Protein AF-A0A9E0HFP6-F1 (afdb_monomer)

Radius of gyration: 17.1 Å; Cα contacts (8 Å, |Δi|>4): 464; chains: 1; bounding box: 41×42×51 Å

Secondary structure (DSSP, 8-state):
-----EEEEEE--B---SPPPTT-EEEEEEEEETTTTEEEEEEEETTEEEEEEEEESSSTTTT--EEE-GGGHHHH-SSPBPPEEE-GGGEEEEEEEEE-PPBPSSTTSPPBPEEEEEEEEEEEETTEEEEEEEEEEEEESS--EEEEEEEEPGGG--EEEEEEEEEE-STT-EEEEEEEEEBPPP-

Sequence (187 aa):
MRASLSFLTTTTSTGDNHGEAPAATRLEVLGYDPVAHRILGRERTGERVTAAIVIPTRGEHAGAPMSLAPDALPRLAGELIALVPVSSSGFELTTRVVQRRGLRLTDDLAPIRKFALALGVRRHLGGMAIAAGRQMVVAYLRPRATLRQTWALPGGAGDLAIVTYCGSPIGLGADRDAAVLVAPAMH

Mean predicted aligned error: 7.58 Å

pLDDT: mean 82.68, std 14.77, range [35.94, 96.56]

Solvent-accessible surface area (backbone atoms only — not comparable to full-atom values): 10335 Å² total; per-residue (Å²): 139,84,86,72,64,66,55,78,48,80,47,83,50,72,63,75,92,68,78,82,50,86,69,23,35,43,70,46,79,69,20,33,33,81,87,80,38,25,39,38,29,36,31,24,47,67,93,46,71,70,22,20,32,41,28,31,71,54,72,98,53,42,35,50,72,43,80,42,60,48,83,50,41,77,82,65,64,62,85,54,44,75,62,50,74,44,80,60,89,42,52,42,45,35,38,35,45,36,61,48,76,58,47,67,93,50,93,92,51,83,59,46,45,33,28,42,34,36,43,32,42,34,36,43,56,98,89,38,77,61,24,45,20,64,39,81,44,62,25,23,81,56,92,51,73,30,52,72,51,33,28,49,41,77,94,75,68,28,33,43,37,36,33,38,26,27,49,33,73,60,87,97,45,15,40,25,53,43,67,29,40,26,28,54,78,86,125

Foldseek 3Di:
DDDWDKDKDWDPFADDPDDADQQAKEWAWDAADPVQQWTWTFIDRVPDTQWIWIAHCDDPRHFPIDTHGPVCVVVVPDPGDHWAWDDCPQKIKIKMWTWDDFDDPDPPDDTKTKTFIKIKMFGHDPNDTFWIWIDTAIAIDDWDKHFHTKTQDPPRSAIKTKMWTQRAPPDNGHIYIGITGIGGPDD

Structure (mmCIF, N/CA/C/O backbone):
data_AF-A0A9E0HFP6-F1
#
_entry.id   AF-A0A9E0HFP6-F1
#
loop_
_atom_site.group_PDB
_atom_site.id
_atom_site.type_symbol
_atom_site.label_atom_id
_atom_site.label_alt_id
_atom_site.label_comp_id
_atom_site.label_asym_id
_atom_site.label_entity_id
_atom_site.label_seq_id
_atom_site.pdbx_PDB_ins_code
_atom_site.Cartn_x
_atom_site.Cartn_y
_atom_site.Cartn_z
_atom_site.occupancy
_atom_site.B_iso_or_equiv
_atom_site.auth_seq_id
_atom_site.auth_comp_id
_atom_site.auth_asym_id
_atom_site.auth_atom_id
_atom_site.pdbx_PDB_model_num
ATOM 1 N N . MET A 1 1 ? 11.527 -5.359 35.326 1.00 35.94 1 MET A N 1
ATOM 2 C CA . MET A 1 1 ? 11.761 -5.843 33.947 1.00 35.94 1 MET A CA 1
ATOM 3 C C . MET A 1 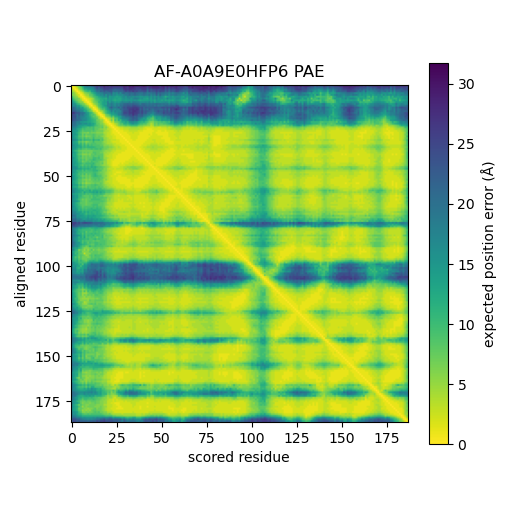1 ? 10.423 -6.352 33.407 1.00 35.94 1 MET A C 1
ATOM 5 O O . MET A 1 1 ? 9.906 -7.314 33.952 1.00 35.94 1 MET A O 1
ATOM 9 N N . ARG A 1 2 ? 9.761 -5.647 32.477 1.00 42.78 2 ARG A N 1
ATOM 10 C CA . ARG A 1 2 ? 8.445 -6.06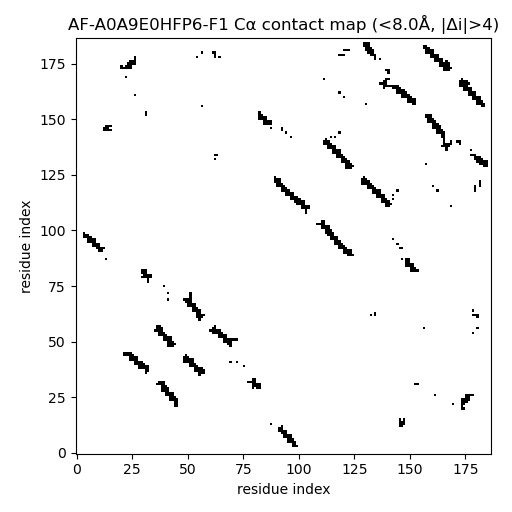9 31.944 1.00 42.78 2 ARG A CA 1
ATOM 11 C C . ARG A 1 2 ? 8.662 -6.742 30.590 1.00 42.78 2 ARG A C 1
ATOM 13 O O . ARG A 1 2 ? 9.195 -6.103 29.690 1.00 42.78 2 ARG A O 1
ATOM 20 N N . ALA A 1 3 ? 8.276 -8.010 30.476 1.00 42.69 3 ALA A N 1
ATOM 21 C CA . ALA A 1 3 ? 8.399 -8.785 29.248 1.00 42.69 3 ALA A CA 1
ATOM 22 C C . ALA A 1 3 ? 7.420 -8.265 28.183 1.00 42.69 3 ALA A C 1
ATOM 24 O O . ALA A 1 3 ? 6.216 -8.166 28.422 1.00 42.69 3 ALA A O 1
ATOM 25 N N . SER A 1 4 ? 7.942 -7.929 27.006 1.00 51.03 4 SER A N 1
ATOM 26 C CA . SER A 1 4 ? 7.131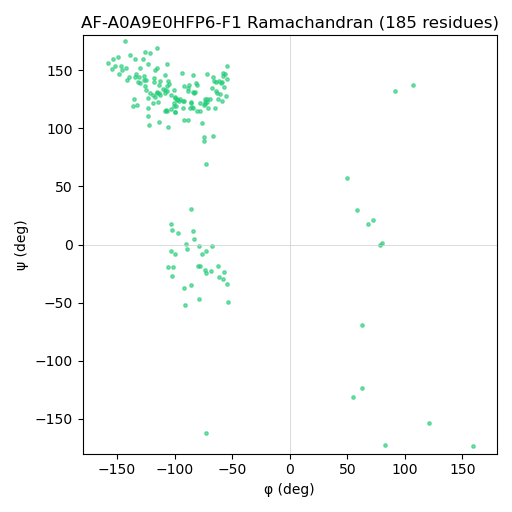 -7.693 25.813 1.00 51.03 4 SER A CA 1
ATOM 27 C C . SER A 1 4 ? 6.777 -9.049 25.208 1.00 51.03 4 SER A C 1
ATOM 29 O O . SER A 1 4 ? 7.662 -9.767 24.752 1.00 51.03 4 SER A O 1
ATOM 31 N N . LEU A 1 5 ? 5.495 -9.410 25.202 1.00 56.09 5 LEU A N 1
ATOM 32 C CA . LEU A 1 5 ? 5.017 -10.592 24.485 1.00 56.09 5 LEU A CA 1
ATOM 33 C C . LEU A 1 5 ? 5.068 -10.313 22.978 1.00 56.09 5 LEU A C 1
ATOM 35 O O . LEU A 1 5 ? 4.475 -9.345 22.492 1.00 56.09 5 LEU A O 1
ATOM 39 N N . SER A 1 6 ? 5.791 -11.158 22.243 1.00 54.41 6 SER A N 1
ATOM 40 C CA . SER A 1 6 ? 5.764 -11.181 20.782 1.00 54.41 6 SER A CA 1
ATOM 41 C C . SER A 1 6 ? 5.325 -12.554 20.312 1.00 54.41 6 SER A C 1
ATOM 43 O O . SER A 1 6 ? 5.897 -13.549 20.750 1.00 54.41 6 SER A O 1
ATOM 45 N N . PHE A 1 7 ? 4.358 -12.601 19.406 1.00 63.81 7 PHE A N 1
ATOM 46 C CA . PHE A 1 7 ? 3.934 -13.826 18.739 1.00 63.81 7 PHE A CA 1
ATOM 47 C C . PHE A 1 7 ? 3.981 -13.610 17.226 1.00 63.81 7 PHE A C 1
ATOM 49 O O . PHE A 1 7 ? 3.788 -12.493 16.729 1.00 63.81 7 PHE A O 1
ATOM 56 N N . LEU A 1 8 ? 4.338 -14.670 16.509 1.00 64.31 8 LEU A N 1
ATOM 57 C CA . LEU A 1 8 ? 4.420 -14.697 15.055 1.00 64.31 8 LEU A CA 1
ATOM 58 C C . LEU A 1 8 ? 3.188 -15.431 14.535 1.00 64.31 8 LEU A C 1
ATOM 60 O O . LEU A 1 8 ? 2.924 -16.550 14.967 1.00 64.31 8 LEU A O 1
ATOM 64 N N . THR A 1 9 ? 2.476 -14.813 13.601 1.00 63.09 9 THR A N 1
ATOM 65 C CA . THR A 1 9 ? 1.355 -15.437 12.905 1.00 63.09 9 THR A CA 1
ATOM 66 C C . THR A 1 9 ? 1.639 -15.395 11.408 1.00 63.09 9 THR A C 1
ATOM 68 O O . THR A 1 9 ? 1.759 -14.321 10.812 1.00 63.09 9 THR A O 1
ATOM 71 N N . THR A 1 10 ? 1.751 -16.566 10.792 1.00 57.72 10 THR A N 1
ATOM 72 C CA . THR A 1 10 ? 1.837 -16.701 9.334 1.00 57.72 10 THR A CA 1
ATOM 73 C C . THR A 1 10 ? 0.440 -16.990 8.807 1.00 57.72 10 THR A C 1
ATOM 75 O O . THR A 1 10 ? -0.203 -17.933 9.261 1.00 57.72 10 THR A O 1
ATOM 78 N N . THR A 1 11 ? -0.050 -16.167 7.884 1.00 54.69 11 THR A N 1
ATOM 79 C CA . THR A 1 11 ? -1.400 -16.299 7.326 1.00 54.69 11 THR A CA 1
ATOM 80 C C . THR A 1 11 ? -1.328 -16.198 5.815 1.00 54.69 11 THR A C 1
ATOM 82 O O . THR A 1 11 ? -0.955 -15.165 5.270 1.00 54.69 11 THR A O 1
ATOM 85 N N . THR A 1 12 ? -1.769 -17.237 5.120 1.00 50.91 12 THR A N 1
ATOM 86 C CA . THR A 1 12 ? -1.985 -17.237 3.6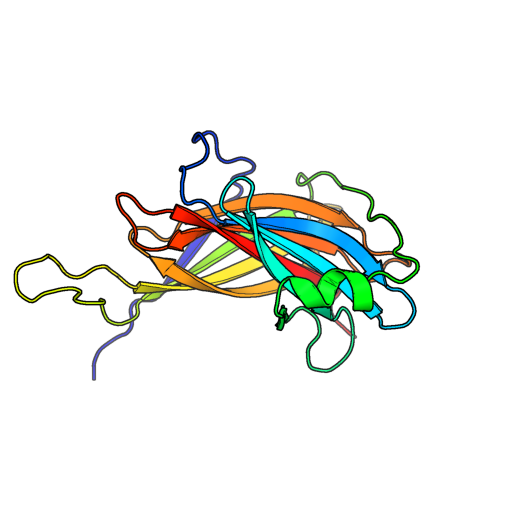66 1.00 50.91 12 THR A CA 1
ATOM 87 C C . THR A 1 12 ? -3.374 -16.697 3.293 1.00 50.91 12 THR A C 1
ATOM 89 O O . THR A 1 12 ? -3.964 -17.130 2.305 1.00 50.91 12 THR A O 1
ATOM 92 N N . SER A 1 13 ? -3.947 -15.777 4.084 1.00 45.84 13 SER A N 1
ATOM 93 C CA . SER A 1 13 ? -5.292 -15.263 3.806 1.00 45.84 13 SER A CA 1
ATOM 94 C C . SER A 1 13 ? -5.245 -14.272 2.646 1.00 45.84 13 SER A C 1
ATOM 96 O O . SER A 1 13 ? -4.802 -13.126 2.789 1.00 45.84 13 SER A O 1
ATOM 98 N N . THR A 1 14 ? -5.703 -14.743 1.496 1.00 47.84 14 THR A N 1
ATOM 99 C CA . THR A 1 14 ? -5.983 -13.938 0.315 1.00 47.84 14 THR A CA 1
ATOM 100 C C . THR A 1 14 ? -7.454 -13.531 0.372 1.00 47.84 14 THR A C 1
ATOM 102 O O . THR A 1 14 ? -8.339 -14.379 0.392 1.00 47.84 14 THR A O 1
ATOM 105 N N . GLY A 1 15 ? -7.709 -12.224 0.457 1.00 48.59 15 GLY A N 1
ATOM 106 C CA . GLY A 1 15 ? -9.060 -11.663 0.524 1.00 48.59 15 GLY A CA 1
ATOM 107 C C . GLY A 1 15 ? -9.603 -11.479 1.945 1.00 48.59 15 GLY A C 1
ATOM 108 O O . GLY A 1 15 ? -9.525 -12.367 2.792 1.00 48.59 15 GLY A O 1
ATOM 109 N N . ASP A 1 16 ? -10.158 -10.295 2.197 1.00 49.03 16 ASP A N 1
ATOM 110 C CA . ASP A 1 16 ? -11.011 -10.026 3.352 1.00 49.03 16 ASP A CA 1
ATOM 111 C C . ASP A 1 16 ? -12.465 -10.012 2.853 1.00 49.03 16 ASP A C 1
ATOM 113 O O . ASP A 1 16 ? -12.809 -9.200 1.997 1.00 49.03 16 ASP A O 1
ATOM 117 N N . ASN A 1 17 ? -13.303 -10.938 3.333 1.00 48.44 17 ASN A N 1
ATOM 118 C CA . ASN A 1 17 ? -14.726 -11.023 2.963 1.00 48.44 17 ASN A CA 1
ATOM 119 C C . ASN A 1 17 ? -15.604 -10.059 3.782 1.00 48.44 17 ASN A C 1
ATOM 121 O O . ASN A 1 17 ? -16.833 -10.102 3.693 1.00 48.44 17 ASN A O 1
ATOM 125 N N . HIS A 1 18 ? -15.007 -9.215 4.622 1.00 54.19 18 HIS A N 1
ATOM 126 C CA . HIS A 1 18 ? -15.741 -8.203 5.363 1.00 54.19 18 HIS A CA 1
ATOM 127 C C . HIS A 1 18 ? -15.986 -6.963 4.493 1.00 54.19 18 HIS A C 1
ATOM 129 O O . HIS A 1 18 ? -15.072 -6.435 3.863 1.00 54.19 18 HIS A O 1
ATOM 135 N N . GLY A 1 19 ? -17.239 -6.497 4.467 1.00 55.84 19 GLY A N 1
ATOM 136 C CA . GLY A 1 19 ? -17.603 -5.238 3.820 1.00 55.84 19 GLY A CA 1
ATOM 137 C C . GLY A 1 19 ? -16.790 -4.067 4.378 1.00 55.84 19 GLY A C 1
ATOM 138 O O . GLY A 1 19 ? -16.418 -4.055 5.553 1.00 55.84 19 GLY A O 1
ATOM 139 N N . GLU A 1 20 ? -16.496 -3.093 3.522 1.00 63.47 20 GLU A N 1
ATOM 140 C CA . GLU A 1 20 ? -15.650 -1.957 3.872 1.00 63.47 20 GLU A CA 1
ATOM 141 C C . GLU A 1 20 ? -16.265 -1.123 5.005 1.00 63.47 20 GLU A C 1
ATOM 143 O O . GLU A 1 20 ? -17.403 -0.660 4.921 1.00 63.47 20 GLU A O 1
ATOM 148 N N . ALA A 1 21 ? -15.504 -0.924 6.086 1.00 68.69 21 ALA A N 1
ATOM 149 C CA . ALA A 1 21 ? -15.930 -0.046 7.167 1.00 68.69 21 ALA A CA 1
ATOM 150 C C 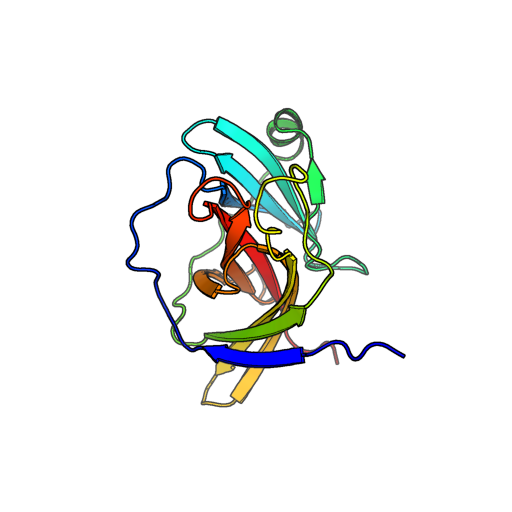. ALA A 1 21 ? -16.009 1.413 6.661 1.00 68.69 21 ALA A C 1
ATOM 152 O O . ALA A 1 21 ? -15.088 1.853 5.974 1.00 68.69 21 ALA A O 1
ATOM 153 N N . PRO A 1 22 ? -17.013 2.220 7.060 1.00 66.38 22 PRO A N 1
ATOM 154 C CA . PRO A 1 22 ? -17.176 3.603 6.581 1.00 66.38 22 PRO A CA 1
ATOM 155 C C . PRO A 1 22 ? -15.973 4.530 6.821 1.00 66.38 22 PRO A C 1
ATOM 157 O O . PRO A 1 22 ? -15.813 5.538 6.141 1.00 66.38 22 PRO A O 1
ATOM 160 N N . ALA A 1 23 ? -15.132 4.204 7.805 1.00 79.62 23 ALA A N 1
ATOM 161 C CA . ALA A 1 23 ? -13.924 4.951 8.150 1.00 79.62 23 ALA A CA 1
ATOM 162 C C . ALA A 1 23 ? -12.631 4.290 7.630 1.00 79.62 23 ALA A C 1
ATOM 164 O O . ALA A 1 23 ? -11.543 4.646 8.087 1.00 79.62 23 ALA A O 1
ATOM 165 N N . ALA A 1 24 ? -12.735 3.304 6.732 1.00 85.75 24 ALA A N 1
ATOM 166 C CA . ALA A 1 24 ? -11.575 2.641 6.158 1.00 85.75 24 ALA A CA 1
ATOM 167 C C . ALA A 1 24 ? -10.741 3.625 5.332 1.00 85.75 24 ALA A C 1
ATOM 169 O O . ALA A 1 24 ? -11.262 4.476 4.610 1.00 85.75 24 ALA A O 1
ATOM 170 N N . THR A 1 25 ? -9.425 3.500 5.458 1.00 90.50 25 THR A N 1
ATOM 171 C CA . THR A 1 25 ? -8.457 4.304 4.723 1.00 90.50 25 THR A CA 1
ATOM 172 C C . THR A 1 25 ? -7.789 3.439 3.658 1.00 90.50 25 THR A C 1
ATOM 174 O O . THR A 1 25 ? -7.081 2.485 3.983 1.00 90.50 25 THR A O 1
ATOM 177 N N . ARG A 1 26 ? -7.986 3.764 2.382 1.00 93.75 26 ARG A N 1
ATOM 178 C CA . ARG A 1 26 ? -7.468 2.988 1.249 1.00 93.75 26 ARG A CA 1
ATOM 179 C C . ARG A 1 26 ? -6.300 3.675 0.579 1.00 93.75 26 ARG A C 1
ATOM 181 O O . ARG A 1 26 ? -6.313 4.889 0.395 1.00 93.75 26 ARG A O 1
ATOM 188 N N . LEU A 1 27 ? -5.317 2.875 0.178 1.00 95.38 27 LEU A N 1
ATOM 189 C CA . LEU A 1 27 ? -4.216 3.324 -0.661 1.00 95.38 27 LEU A CA 1
ATOM 190 C C . LEU A 1 27 ? -4.501 2.924 -2.107 1.00 95.38 27 LEU A C 1
ATOM 192 O O . LEU A 1 27 ? -4.542 1.743 -2.449 1.00 95.38 27 LEU A O 1
ATOM 196 N N . GLU A 1 28 ? -4.700 3.922 -2.955 1.00 95.00 28 GLU A N 1
ATOM 197 C CA . GLU A 1 28 ? -4.841 3.757 -4.394 1.00 95.00 28 GLU A CA 1
ATOM 198 C C . GLU A 1 28 ? -3.501 4.044 -5.068 1.00 95.00 28 GLU A C 1
ATOM 200 O O . GLU A 1 28 ? -2.919 5.112 -4.880 1.00 95.00 28 GLU A O 1
ATOM 2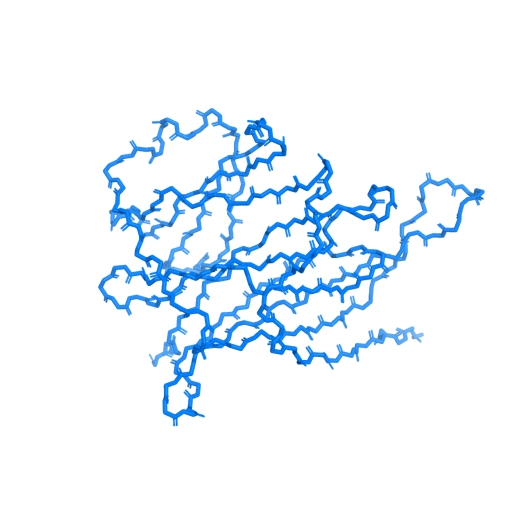05 N N . VAL A 1 29 ? -3.001 3.086 -5.842 1.00 95.50 29 VAL A N 1
ATOM 206 C CA . VAL A 1 29 ? -1.732 3.206 -6.563 1.00 95.50 29 VAL A CA 1
ATOM 207 C C . VAL A 1 29 ? -1.991 3.890 -7.903 1.00 95.50 29 VAL A C 1
ATOM 209 O O . VAL A 1 29 ? -2.800 3.406 -8.688 1.00 95.50 29 VAL A O 1
ATOM 212 N N . LEU A 1 30 ? -1.311 5.008 -8.157 1.00 94.94 30 LEU A N 1
ATOM 213 C CA . LEU A 1 30 ? -1.488 5.815 -9.368 1.00 94.94 30 LEU A CA 1
ATOM 214 C C . LEU A 1 30 ? -0.514 5.403 -10.475 1.00 94.94 30 LEU A C 1
ATOM 216 O O . LEU A 1 30 ? -0.877 5.393 -11.646 1.00 94.94 30 LEU A O 1
ATOM 220 N N . GLY A 1 31 ? 0.718 5.047 -10.111 1.00 94.62 31 GLY A N 1
ATOM 221 C CA . GLY A 1 31 ? 1.722 4.594 -11.068 1.00 94.62 31 GLY A CA 1
ATOM 222 C C . GLY A 1 31 ? 3.146 4.729 -10.548 1.00 94.62 31 GLY A C 1
ATOM 223 O O . GLY A 1 31 ? 3.377 5.054 -9.381 1.00 94.62 31 GLY A O 1
ATOM 224 N N . TYR A 1 32 ? 4.102 4.462 -11.428 1.00 94.94 32 TYR A N 1
ATOM 225 C CA . TYR A 1 32 ? 5.531 4.514 -11.152 1.00 94.94 32 TYR A CA 1
ATOM 226 C C . TYR A 1 32 ? 6.204 5.635 -11.938 1.00 94.94 32 TYR A C 1
ATOM 228 O O . TYR A 1 32 ? 6.045 5.738 -13.149 1.00 94.94 32 TYR A O 1
ATOM 236 N N . ASP A 1 33 ? 6.981 6.448 -11.236 1.00 93.12 33 ASP A N 1
ATOM 237 C CA . ASP A 1 33 ? 7.834 7.493 -11.787 1.00 93.12 33 ASP A CA 1
ATOM 238 C C . ASP A 1 33 ? 9.235 6.895 -12.029 1.00 93.12 33 ASP A C 1
ATOM 240 O O . ASP A 1 33 ? 9.960 6.609 -11.062 1.00 93.12 33 ASP A O 1
ATOM 244 N N . PRO A 1 34 ? 9.625 6.659 -13.297 1.00 89.19 34 PRO A N 1
ATOM 245 C CA . PRO A 1 34 ? 10.899 6.032 -13.625 1.00 89.19 34 PRO A CA 1
ATOM 246 C C . PRO A 1 34 ? 12.097 6.958 -13.423 1.00 89.19 34 PRO A C 1
ATOM 248 O O . PRO A 1 34 ? 13.201 6.449 -13.246 1.00 89.19 34 PRO A O 1
ATOM 251 N N . VAL A 1 35 ? 11.895 8.280 -13.430 1.00 89.62 35 VAL A N 1
ATOM 252 C CA . VAL A 1 35 ? 12.968 9.272 -13.280 1.00 89.62 35 VAL A CA 1
ATOM 253 C C . VAL A 1 35 ? 13.349 9.402 -11.811 1.00 89.62 35 VAL A C 1
ATOM 255 O O . VAL A 1 35 ? 14.525 9.345 -11.463 1.00 89.62 35 VAL A O 1
ATOM 258 N N . ALA A 1 36 ? 12.352 9.528 -10.933 1.00 90.38 36 ALA A N 1
ATOM 259 C CA . ALA A 1 36 ? 12.577 9.649 -9.495 1.00 90.38 36 ALA A CA 1
ATOM 260 C C . ALA A 1 36 ? 12.607 8.298 -8.757 1.00 90.38 36 ALA A C 1
ATOM 262 O O . ALA A 1 36 ? 12.765 8.281 -7.537 1.00 90.38 36 ALA A O 1
ATOM 263 N N . HIS A 1 37 ? 12.436 7.178 -9.470 1.00 91.69 37 HIS A N 1
ATOM 264 C CA . HIS A 1 37 ? 12.418 5.821 -8.915 1.00 91.69 37 HIS A CA 1
ATOM 265 C C . HIS A 1 37 ? 11.478 5.685 -7.712 1.00 91.69 37 HIS A C 1
ATOM 267 O O . HIS A 1 37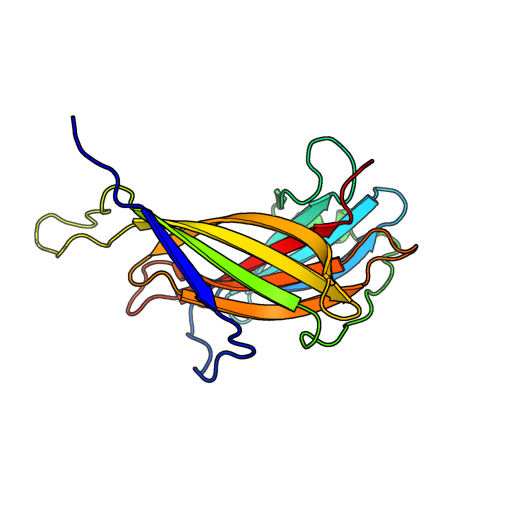 ? 11.884 5.322 -6.604 1.00 91.69 37 HIS A O 1
ATOM 273 N N . ARG A 1 38 ? 10.203 6.017 -7.921 1.00 93.75 38 ARG A N 1
ATOM 274 C CA . ARG A 1 38 ? 9.190 6.016 -6.859 1.00 93.75 38 ARG A CA 1
ATOM 275 C C . ARG A 1 38 ? 7.827 5.602 -7.382 1.00 93.75 38 ARG A C 1
ATOM 277 O O . ARG A 1 38 ? 7.474 5.868 -8.524 1.00 93.75 38 ARG A O 1
ATOM 284 N N . ILE A 1 39 ? 7.037 4.988 -6.518 1.00 95.25 39 ILE A N 1
ATOM 285 C CA . ILE A 1 39 ? 5.617 4.749 -6.751 1.00 95.25 39 ILE A CA 1
ATOM 286 C C . ILE A 1 39 ? 4.850 5.925 -6.161 1.00 95.25 39 ILE A C 1
ATOM 288 O O . ILE A 1 39 ? 5.135 6.359 -5.040 1.00 95.25 39 ILE A O 1
ATOM 292 N N . LEU A 1 40 ? 3.867 6.415 -6.906 1.00 96.06 40 LEU A N 1
ATOM 293 C CA . LEU A 1 40 ? 2.905 7.390 -6.422 1.00 96.06 40 LEU A CA 1
ATOM 294 C C . LEU A 1 40 ? 1.566 6.716 -6.162 1.00 96.06 40 LEU A C 1
ATOM 296 O O . LEU A 1 40 ? 1.088 5.889 -6.940 1.00 96.06 40 LEU A O 1
ATOM 300 N N . GLY A 1 41 ? 0.952 7.104 -5.057 1.00 95.44 41 GLY A N 1
ATOM 301 C CA . GLY A 1 41 ? -0.385 6.700 -4.677 1.00 95.44 41 GLY A CA 1
ATOM 302 C C . GLY A 1 41 ? -1.126 7.841 -4.000 1.00 95.44 41 GLY A C 1
ATOM 303 O O . GLY A 1 41 ? -0.564 8.900 -3.715 1.00 95.44 41 GLY A O 1
ATOM 304 N N . ARG A 1 42 ? -2.398 7.614 -3.707 1.00 95.81 42 ARG A N 1
ATOM 305 C CA . ARG A 1 42 ? -3.207 8.509 -2.885 1.00 95.81 42 ARG A CA 1
ATOM 306 C C . ARG A 1 42 ? -3.913 7.725 -1.799 1.00 95.81 42 ARG A C 1
ATOM 308 O O . ARG A 1 42 ? -4.410 6.626 -2.030 1.00 95.81 42 ARG A O 1
ATOM 315 N N . GLU A 1 43 ? -3.943 8.309 -0.617 1.00 95.44 43 GLU A N 1
ATOM 316 C CA . GLU A 1 43 ? -4.724 7.806 0.497 1.00 95.44 43 GLU A CA 1
ATOM 317 C C . GLU A 1 43 ? -6.134 8.408 0.428 1.00 95.44 43 GLU A C 1
ATOM 319 O O . GLU A 1 43 ? -6.284 9.610 0.183 1.00 95.44 43 GLU A O 1
ATOM 324 N N . ARG A 1 44 ? -7.168 7.584 0.615 1.00 94.38 44 ARG A N 1
ATOM 325 C CA . ARG A 1 44 ? -8.575 8.002 0.610 1.00 94.38 44 ARG A CA 1
ATOM 326 C C . ARG A 1 44 ? -9.317 7.462 1.825 1.00 94.38 44 ARG A C 1
ATOM 328 O O . ARG A 1 44 ? -9.092 6.323 2.218 1.00 94.38 44 ARG A O 1
ATOM 335 N N . THR A 1 45 ? -10.247 8.249 2.355 1.00 90.38 45 THR A N 1
ATOM 336 C CA . THR A 1 45 ? -11.253 7.796 3.328 1.00 90.38 45 THR A CA 1
ATOM 337 C C . THR A 1 45 ? -12.627 8.105 2.750 1.00 90.38 45 THR A C 1
ATOM 339 O O . THR A 1 45 ? -12.988 9.277 2.598 1.00 90.38 45 THR A O 1
ATOM 342 N N . GLY A 1 46 ? -13.365 7.059 2.370 1.00 87.19 46 GLY A N 1
ATOM 343 C CA . GLY A 1 46 ? -14.509 7.202 1.469 1.00 87.19 46 GLY A CA 1
ATOM 344 C C . GLY A 1 46 ? -14.090 7.912 0.176 1.00 87.19 46 GLY A C 1
ATOM 345 O O . GLY A 1 46 ? -13.051 7.607 -0.409 1.00 87.19 46 GLY A O 1
ATOM 346 N N . GLU A 1 47 ? -14.845 8.929 -0.236 1.00 87.69 47 GLU A N 1
ATOM 347 C CA . GLU A 1 47 ? -14.540 9.661 -1.469 1.00 87.69 47 GLU A CA 1
ATOM 348 C C . GLU A 1 47 ? -13.393 10.674 -1.338 1.00 87.69 47 GLU A C 1
ATOM 350 O O . GLU A 1 47 ? -12.799 11.070 -2.343 1.00 87.69 47 GLU A O 1
ATOM 355 N N . ARG A 1 48 ? -13.033 11.080 -0.116 1.00 92.06 48 ARG A N 1
ATOM 356 C CA . ARG A 1 48 ? -12.071 12.161 0.127 1.00 92.06 48 ARG A CA 1
ATOM 357 C C . ARG A 1 48 ? -10.628 11.668 0.050 1.00 92.06 48 ARG A C 1
ATOM 359 O O . ARG A 1 48 ? -10.259 10.741 0.766 1.00 92.06 48 ARG A O 1
ATOM 366 N N . VAL A 1 49 ? -9.787 12.364 -0.719 1.00 93.75 49 VAL A N 1
ATOM 367 C CA . VAL A 1 49 ? -8.323 12.194 -0.679 1.00 93.75 49 VAL A CA 1
ATOM 368 C C . VAL A 1 49 ? -7.766 12.832 0.596 1.00 93.75 49 VAL A C 1
ATOM 370 O O . VAL A 1 49 ? -7.980 14.019 0.850 1.00 93.75 49 VAL A O 1
ATOM 373 N N . THR A 1 50 ? -7.067 12.042 1.405 1.00 94.12 50 THR A N 1
ATOM 374 C CA . THR A 1 50 ? -6.491 12.458 2.694 1.00 94.12 50 THR A CA 1
ATOM 375 C C . THR A 1 50 ? -4.994 12.719 2.619 1.00 94.12 50 THR A C 1
ATOM 377 O O . THR A 1 50 ? -4.504 13.555 3.376 1.00 94.12 50 THR A O 1
ATOM 380 N N . ALA A 1 51 ? -4.280 12.075 1.691 1.00 94.75 51 ALA A N 1
ATOM 381 C CA . ALA A 1 51 ? -2.855 12.306 1.477 1.00 94.75 51 ALA A CA 1
ATOM 382 C C . ALA A 1 51 ? -2.386 11.886 0.079 1.00 94.75 51 ALA A C 1
ATOM 384 O O . ALA A 1 51 ? -2.963 10.999 -0.554 1.00 94.75 51 ALA A O 1
ATOM 385 N N . ALA A 1 52 ? -1.281 12.484 -0.359 1.00 95.06 52 ALA A N 1
ATOM 386 C CA . ALA A 1 52 ? -0.453 11.956 -1.434 1.00 95.06 52 ALA A CA 1
ATOM 387 C C . ALA A 1 52 ? 0.586 11.004 -0.829 1.00 95.06 52 ALA A C 1
ATOM 389 O O . ALA A 1 52 ? 1.245 11.361 0.147 1.00 95.06 52 ALA A O 1
ATOM 390 N N . ILE A 1 53 ? 0.752 9.811 -1.393 1.00 96.19 53 ILE A N 1
ATOM 391 C CA . ILE A 1 53 ? 1.700 8.812 -0.895 1.00 96.19 53 ILE A CA 1
ATOM 392 C C . ILE A 1 53 ? 2.825 8.627 -1.908 1.00 96.19 53 ILE A C 1
ATOM 394 O O . ILE A 1 53 ? 2.579 8.377 -3.086 1.00 96.19 53 ILE A O 1
ATOM 398 N N . VAL A 1 54 ? 4.063 8.723 -1.431 1.00 95.62 54 VAL A N 1
ATOM 399 C CA . VAL A 1 54 ? 5.277 8.487 -2.217 1.00 95.62 54 VAL A CA 1
ATOM 400 C C . VAL A 1 54 ? 6.026 7.305 -1.625 1.00 95.62 54 VAL A C 1
ATOM 402 O O . VAL A 1 54 ? 6.329 7.309 -0.436 1.00 95.62 54 VAL A O 1
ATOM 405 N N . ILE A 1 55 ? 6.359 6.307 -2.441 1.00 95.38 55 ILE A N 1
ATOM 406 C CA . ILE A 1 55 ? 7.133 5.137 -2.010 1.00 95.38 55 ILE A CA 1
ATOM 407 C C . ILE A 1 55 ? 8.390 5.060 -2.878 1.00 95.38 55 ILE A C 1
ATOM 409 O O . ILE A 1 55 ? 8.297 4.645 -4.036 1.00 95.38 55 ILE A O 1
ATOM 413 N N . PRO A 1 56 ? 9.566 5.457 -2.367 1.00 94.12 56 PRO A N 1
ATOM 414 C CA . PRO A 1 56 ? 10.824 5.261 -3.078 1.00 94.12 56 PRO A CA 1
ATOM 415 C C . PRO A 1 56 ? 11.048 3.771 -3.356 1.00 94.12 56 PRO A C 1
ATOM 417 O O . PRO A 1 56 ? 10.784 2.934 -2.493 1.00 94.12 56 PRO A O 1
ATOM 420 N N . THR A 1 57 ? 11.545 3.420 -4.538 1.00 93.25 57 THR A N 1
ATOM 421 C CA . THR A 1 57 ? 11.892 2.030 -4.889 1.00 93.25 57 THR A CA 1
ATOM 422 C C . THR A 1 57 ? 13.395 1.765 -4.841 1.00 93.25 57 THR A C 1
ATOM 424 O O . THR A 1 57 ? 13.820 0.623 -4.991 1.00 93.25 57 THR A O 1
ATOM 427 N N . ARG A 1 58 ? 14.208 2.807 -4.618 1.00 89.75 58 ARG A N 1
ATOM 428 C CA . ARG A 1 58 ? 15.674 2.750 -4.545 1.00 89.75 58 ARG A CA 1
ATOM 429 C C . ARG A 1 58 ? 16.220 3.632 -3.420 1.00 89.75 58 ARG A C 1
ATOM 431 O O . ARG A 1 58 ? 15.536 4.532 -2.937 1.00 89.75 58 ARG A O 1
ATOM 438 N N . GLY A 1 59 ? 17.477 3.384 -3.057 1.00 88.12 59 GLY A N 1
ATOM 439 C CA . GLY A 1 59 ? 18.213 4.143 -2.045 1.00 88.12 59 GLY A CA 1
ATOM 440 C C . GLY A 1 59 ? 17.920 3.702 -0.610 1.00 88.12 59 GLY A C 1
ATOM 441 O O . GLY A 1 59 ? 17.230 2.713 -0.372 1.00 88.12 59 GLY A O 1
ATOM 442 N N . GLU A 1 60 ? 18.447 4.461 0.350 1.00 85.94 60 GLU A N 1
ATOM 443 C CA . GLU A 1 60 ? 18.357 4.169 1.791 1.00 85.94 60 GLU A CA 1
ATOM 444 C C . GLU A 1 60 ? 16.910 4.061 2.301 1.00 85.94 60 GLU A C 1
ATOM 446 O O . GLU A 1 60 ? 16.618 3.311 3.230 1.00 85.94 60 GLU A O 1
ATOM 451 N N . HIS A 1 61 ? 15.985 4.781 1.666 1.00 87.50 61 HIS A N 1
ATOM 452 C CA . HIS A 1 61 ? 14.573 4.831 2.050 1.00 87.50 61 HIS A CA 1
ATOM 453 C C . HIS A 1 61 ? 13.665 3.989 1.141 1.00 87.50 61 HIS A C 1
ATOM 455 O O . HIS A 1 61 ? 12.450 4.199 1.118 1.00 87.50 61 HIS A O 1
ATOM 461 N N . ALA A 1 62 ? 14.229 3.046 0.378 1.00 90.06 62 ALA A N 1
ATOM 462 C CA . ALA A 1 62 ? 13.446 2.156 -0.470 1.00 90.06 62 ALA A CA 1
ATOM 463 C C . ALA A 1 62 ? 12.369 1.417 0.344 1.00 90.06 62 ALA A C 1
ATOM 465 O O . ALA A 1 62 ? 12.640 0.806 1.378 1.00 90.06 62 ALA A O 1
ATOM 466 N N . GLY A 1 63 ? 11.125 1.487 -0.125 1.00 90.50 63 GLY A N 1
ATOM 467 C CA . GLY A 1 63 ? 9.968 0.861 0.507 1.00 90.50 63 GLY A CA 1
ATOM 468 C C . GLY A 1 63 ? 9.398 1.609 1.713 1.00 90.50 63 GLY A C 1
ATOM 469 O O . GLY A 1 63 ? 8.398 1.153 2.262 1.00 90.50 63 GLY A O 1
ATOM 470 N N . ALA A 1 64 ? 9.971 2.747 2.121 1.00 91.62 64 ALA A N 1
ATOM 471 C CA . ALA A 1 64 ? 9.426 3.575 3.194 1.00 91.62 64 ALA A CA 1
ATOM 472 C C . ALA A 1 64 ? 8.407 4.589 2.629 1.00 91.62 64 ALA A C 1
ATOM 474 O O . ALA A 1 64 ? 8.812 5.555 1.979 1.00 91.62 64 ALA A O 1
ATOM 475 N N . PRO A 1 65 ? 7.088 4.411 2.850 1.00 92.88 65 PRO A N 1
ATOM 476 C CA . PRO A 1 65 ? 6.100 5.362 2.358 1.00 92.88 65 PRO A CA 1
ATOM 477 C C . PRO A 1 65 ? 6.214 6.704 3.087 1.00 92.88 65 PRO A C 1
ATOM 479 O O . PRO A 1 65 ? 6.263 6.760 4.316 1.00 92.88 65 PRO A O 1
ATOM 482 N N . MET A 1 66 ? 6.173 7.787 2.318 1.00 94.38 66 MET A N 1
ATOM 483 C CA . MET A 1 66 ? 6.066 9.159 2.798 1.00 94.38 66 MET A CA 1
ATOM 484 C C . MET A 1 66 ? 4.673 9.698 2.486 1.00 94.38 66 MET A C 1
ATOM 486 O O . MET A 1 66 ? 4.186 9.560 1.363 1.00 94.38 66 MET A O 1
ATOM 490 N N . SER A 1 67 ? 4.046 10.317 3.483 1.00 94.12 67 SER A N 1
ATOM 491 C CA . SER A 1 67 ? 2.747 10.971 3.343 1.00 94.12 67 SER A CA 1
ATOM 492 C C . SER A 1 67 ? 2.945 12.473 3.185 1.00 94.12 67 SER A C 1
ATOM 494 O O . SER A 1 67 ? 3.638 13.101 3.986 1.00 94.12 67 SER A O 1
ATOM 496 N N . LEU A 1 68 ? 2.356 13.031 2.136 1.00 94.50 68 LEU A N 1
ATOM 497 C CA . LEU A 1 68 ? 2.385 14.449 1.806 1.00 94.50 68 LEU A CA 1
ATOM 498 C C . LEU A 1 68 ? 0.955 14.993 1.756 1.00 94.50 68 LEU A C 1
ATOM 500 O O . LEU A 1 68 ? -0.022 14.241 1.666 1.00 94.50 68 LEU A O 1
ATOM 504 N N . ALA A 1 69 ? 0.835 16.319 1.780 1.00 94.06 69 ALA A N 1
ATOM 505 C CA . ALA A 1 69 ? -0.453 16.981 1.647 1.00 94.06 69 ALA A CA 1
ATOM 506 C C . ALA A 1 69 ? -1.149 16.594 0.315 1.00 94.06 69 ALA A C 1
ATOM 508 O O . ALA A 1 69 ? -0.466 16.383 -0.692 1.00 94.06 69 ALA A O 1
ATOM 509 N N . PRO A 1 70 ? -2.492 16.4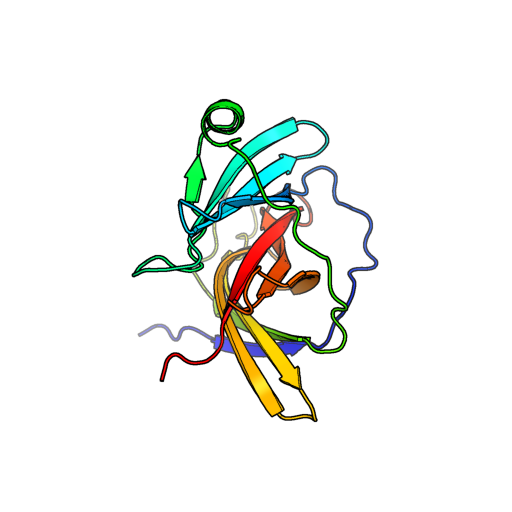69 0.282 1.00 90.50 70 PRO A N 1
ATOM 510 C CA . PRO A 1 70 ? -3.232 16.033 -0.910 1.00 90.50 70 PRO A CA 1
ATOM 511 C C . PRO A 1 70 ? -2.952 16.857 -2.175 1.00 90.50 70 PRO A C 1
ATOM 513 O O . PRO A 1 70 ? -2.929 16.322 -3.281 1.00 90.50 70 PRO A O 1
ATOM 516 N N . ASP A 1 71 ? -2.716 18.157 -2.010 1.00 91.12 71 ASP A N 1
ATOM 517 C CA . ASP A 1 71 ? -2.424 19.127 -3.068 1.00 91.12 71 ASP A CA 1
ATOM 518 C C . ASP A 1 71 ? -1.014 18.981 -3.665 1.00 91.12 71 ASP A C 1
ATOM 520 O O . ASP A 1 71 ? -0.694 19.626 -4.663 1.00 91.12 71 ASP A O 1
ATOM 524 N N . ALA A 1 72 ? -0.174 18.103 -3.107 1.00 88.62 72 ALA A N 1
ATOM 525 C CA . ALA A 1 72 ? 1.107 17.745 -3.701 1.00 88.62 72 ALA A CA 1
ATOM 526 C C . ALA A 1 72 ? 0.951 16.848 -4.943 1.00 88.62 72 ALA A C 1
ATOM 528 O O . ALA A 1 72 ? 1.831 16.867 -5.802 1.00 88.62 72 ALA A O 1
ATOM 529 N N . LEU A 1 73 ? -0.150 16.088 -5.080 1.00 83.38 73 LEU A N 1
ATOM 530 C CA . LEU A 1 73 ? -0.338 15.128 -6.183 1.00 83.38 73 LEU A CA 1
ATOM 531 C C . LEU A 1 73 ? -0.161 15.743 -7.580 1.00 83.38 73 LEU A C 1
ATOM 533 O O . LEU A 1 73 ? 0.625 15.188 -8.348 1.00 83.38 73 LEU A O 1
ATOM 537 N N . PRO A 1 74 ? -0.793 16.884 -7.928 1.00 83.56 74 PRO A N 1
ATOM 538 C CA . PRO A 1 74 ? -0.629 17.482 -9.253 1.00 83.56 74 PRO A CA 1
ATOM 539 C C . PRO A 1 74 ? 0.816 17.884 -9.567 1.00 83.56 74 PRO A C 1
ATOM 541 O O . PRO A 1 74 ? 1.212 17.883 -10.723 1.00 83.56 74 PRO A O 1
ATOM 544 N N . ARG A 1 75 ? 1.621 18.202 -8.543 1.00 81.50 75 ARG A N 1
ATOM 545 C CA . ARG A 1 75 ? 3.041 18.568 -8.704 1.00 81.50 75 ARG A CA 1
ATOM 546 C C . ARG A 1 75 ? 3.949 17.351 -8.883 1.00 81.50 75 ARG A C 1
ATOM 548 O O . ARG A 1 75 ? 5.089 17.496 -9.308 1.00 81.50 75 ARG A O 1
ATOM 555 N N . LEU A 1 76 ? 3.464 16.170 -8.503 1.00 79.31 76 LEU A N 1
ATOM 556 C CA . LEU A 1 76 ? 4.189 14.901 -8.569 1.00 79.31 76 LEU A CA 1
ATOM 557 C C . LEU A 1 76 ? 3.771 14.058 -9.778 1.00 79.31 76 LEU A C 1
ATOM 559 O O . LEU A 1 76 ? 4.515 13.166 -10.176 1.00 79.31 76 LEU A O 1
ATOM 563 N N . ALA A 1 77 ? 2.600 14.339 -10.351 1.00 65.81 77 ALA A N 1
ATOM 564 C CA . ALA A 1 77 ? 2.044 13.676 -11.521 1.00 65.81 77 ALA A CA 1
ATOM 565 C C . ALA A 1 77 ? 2.790 14.085 -12.807 1.00 65.81 77 ALA A C 1
ATOM 567 O O . ALA A 1 77 ? 2.262 14.803 -13.650 1.00 65.81 77 ALA A O 1
ATOM 568 N N . GLY A 1 78 ? 4.046 13.652 -12.934 1.00 71.75 78 GLY A N 1
ATOM 569 C CA . GLY A 1 78 ? 4.725 13.565 -14.227 1.00 71.75 78 GLY A CA 1
ATOM 570 C C . GLY A 1 78 ? 4.181 12.397 -15.061 1.00 71.75 78 GLY A C 1
ATOM 571 O O . GLY A 1 78 ? 3.119 11.848 -14.763 1.00 71.75 78 GLY A O 1
ATOM 572 N N . GLU A 1 79 ? 4.923 11.975 -16.085 1.00 81.12 79 GLU A N 1
ATOM 573 C CA . GLU A 1 79 ? 4.603 10.759 -16.844 1.00 81.12 79 GLU A CA 1
ATOM 574 C C . GLU A 1 79 ? 4.779 9.515 -15.963 1.00 81.12 79 GLU A C 1
ATOM 576 O O . GLU A 1 79 ? 5.872 8.968 -15.806 1.00 81.12 79 GLU A O 1
ATOM 581 N N . LEU A 1 80 ? 3.680 9.083 -15.344 1.00 90.75 80 LEU A N 1
ATOM 582 C CA . LEU A 1 80 ? 3.640 7.860 -14.559 1.00 90.75 80 LEU A CA 1
ATOM 583 C C . LEU A 1 80 ? 3.400 6.661 -15.466 1.00 90.75 80 LEU A C 1
ATOM 585 O O . LEU A 1 80 ? 2.455 6.621 -16.252 1.00 90.75 80 LEU A O 1
ATOM 589 N N . ILE A 1 81 ? 4.219 5.634 -15.281 1.00 92.50 81 ILE A N 1
ATOM 590 C CA . ILE A 1 81 ? 4.002 4.325 -15.877 1.00 92.50 81 ILE A CA 1
ATOM 591 C C . ILE A 1 81 ? 2.928 3.612 -15.057 1.00 92.50 81 ILE A C 1
ATOM 593 O O . ILE A 1 81 ? 3.090 3.399 -13.851 1.00 92.50 81 ILE A O 1
ATOM 597 N N . ALA A 1 82 ? 1.836 3.222 -15.712 1.00 92.25 82 ALA A N 1
ATOM 598 C CA . ALA A 1 82 ? 0.811 2.396 -15.090 1.00 92.25 82 ALA A CA 1
ATOM 599 C C . ALA A 1 82 ? 1.416 1.055 -14.649 1.00 92.25 82 ALA A C 1
ATOM 601 O O . ALA A 1 82 ? 2.081 0.364 -15.423 1.00 92.25 82 ALA A O 1
ATOM 602 N N . LEU A 1 83 ? 1.186 0.685 -13.391 1.00 93.56 83 LEU A N 1
ATOM 603 C CA . LEU A 1 83 ? 1.666 -0.581 -12.856 1.00 93.56 83 LEU A CA 1
ATOM 604 C C . LEU A 1 83 ? 0.726 -1.718 -13.250 1.00 93.56 83 LEU A C 1
ATOM 606 O O . LEU A 1 83 ? -0.494 -1.581 -13.166 1.00 93.56 83 LEU A O 1
ATOM 610 N N . VAL A 1 84 ? 1.301 -2.862 -13.621 1.00 90.38 84 VAL A N 1
ATOM 611 C CA . VAL A 1 84 ? 0.542 -4.053 -14.015 1.00 90.38 84 VAL A CA 1
ATOM 612 C C . VAL A 1 84 ? 0.194 -4.861 -12.763 1.00 90.38 84 VAL A C 1
ATOM 614 O O . VAL A 1 84 ? 1.112 -5.325 -12.076 1.00 90.38 84 VAL A O 1
ATOM 617 N N . PRO A 1 85 ? -1.101 -5.041 -12.437 1.00 92.19 85 PRO A N 1
ATOM 618 C CA . PRO A 1 85 ? -1.503 -5.924 -11.355 1.00 92.19 85 PRO A CA 1
ATOM 619 C C . PRO A 1 85 ? -1.060 -7.359 -11.643 1.00 92.19 85 PRO A C 1
ATOM 621 O O . PRO A 1 85 ? -1.161 -7.837 -12.772 1.00 92.19 85 PRO A O 1
ATOM 624 N N . VAL A 1 86 ? -0.606 -8.060 -10.612 1.00 91.38 86 VAL A N 1
ATOM 625 C CA . VAL A 1 86 ? -0.234 -9.478 -10.690 1.00 91.38 86 VAL A CA 1
ATOM 626 C C . VAL A 1 86 ? -1.035 -10.291 -9.687 1.00 91.38 86 VAL A C 1
ATOM 628 O O . VAL A 1 86 ? -1.495 -9.762 -8.674 1.00 91.38 86 VAL A O 1
ATOM 631 N N . SER A 1 87 ? -1.190 -11.586 -9.965 1.00 89.56 87 SER A N 1
ATOM 632 C CA . SER A 1 87 ? -1.852 -12.518 -9.050 1.00 89.56 87 SER A CA 1
ATOM 633 C C . SER A 1 87 ? -1.134 -12.580 -7.699 1.00 89.56 87 SER A C 1
ATOM 635 O O . SER A 1 87 ? 0.093 -12.672 -7.638 1.00 89.56 87 SER A O 1
ATOM 637 N N . SER A 1 88 ? -1.913 -12.629 -6.619 1.00 87.88 88 SER A N 1
ATOM 638 C CA . SER A 1 88 ? -1.415 -12.826 -5.256 1.00 87.88 88 SER A CA 1
ATOM 639 C C . SER A 1 88 ? -1.025 -14.280 -4.952 1.00 87.88 88 SER A C 1
ATOM 641 O O . SER A 1 88 ? -0.418 -14.537 -3.918 1.00 87.88 88 SER A O 1
ATOM 643 N N . SER A 1 89 ? -1.310 -15.238 -5.845 1.00 85.50 89 SER A N 1
ATOM 644 C CA . SER A 1 89 ? -1.071 -16.679 -5.629 1.00 85.50 89 SER A CA 1
ATOM 645 C C . SER A 1 89 ? 0.401 -17.068 -5.432 1.00 85.50 89 SER A C 1
ATOM 647 O O . SER A 1 89 ? 0.684 -18.149 -4.926 1.00 85.50 89 SER A O 1
ATOM 649 N N . GLY A 1 90 ? 1.342 -16.205 -5.824 1.00 88.81 90 GLY A N 1
ATOM 650 C CA . GLY A 1 90 ? 2.778 -16.376 -5.586 1.00 88.81 90 GLY A CA 1
ATOM 651 C C . GLY A 1 90 ? 3.298 -15.628 -4.358 1.00 88.81 90 GLY A C 1
ATOM 652 O O . GLY A 1 90 ? 4.510 -15.517 -4.202 1.00 88.81 90 GLY A O 1
ATOM 653 N N . PHE A 1 91 ? 2.424 -15.068 -3.520 1.00 92.75 91 PHE A N 1
ATOM 654 C CA . PHE A 1 91 ? 2.814 -14.232 -2.389 1.00 92.75 91 PHE A CA 1
ATOM 655 C C . PHE A 1 91 ? 2.384 -14.833 -1.049 1.00 92.75 91 PHE A C 1
ATOM 657 O O . PHE A 1 91 ? 1.303 -15.397 -0.902 1.00 92.75 91 PHE A O 1
ATOM 664 N N . GLU A 1 92 ? 3.234 -14.660 -0.043 1.00 93.88 92 GLU A N 1
ATOM 665 C CA . GLU A 1 92 ? 2.992 -15.065 1.339 1.00 93.88 92 GLU A CA 1
ATOM 666 C C . GLU A 1 92 ? 3.022 -13.830 2.244 1.00 93.88 92 GLU A C 1
ATOM 668 O O . GLU A 1 92 ? 3.992 -13.066 2.227 1.00 93.88 92 GLU A O 1
ATOM 673 N N . LEU A 1 93 ? 1.979 -13.653 3.062 1.00 93.19 93 LEU A N 1
ATOM 674 C CA . LEU A 1 93 ? 1.929 -12.635 4.107 1.00 93.19 93 LEU A CA 1
ATOM 675 C C . LEU A 1 93 ? 2.293 -13.250 5.465 1.00 93.19 93 LEU A C 1
ATOM 677 O O . LEU A 1 93 ? 1.676 -14.188 5.965 1.00 93.19 93 LEU A O 1
ATOM 681 N N . THR A 1 94 ? 3.288 -12.657 6.103 1.00 91.19 94 THR A N 1
ATOM 682 C CA . THR A 1 94 ? 3.709 -12.959 7.468 1.00 91.19 94 THR A CA 1
ATOM 683 C C . THR A 1 94 ? 3.423 -11.753 8.347 1.00 91.19 94 THR A C 1
ATOM 685 O O . THR A 1 94 ? 3.681 -10.610 7.965 1.00 91.19 94 THR A O 1
ATOM 688 N N . THR A 1 95 ? 2.898 -11.990 9.546 1.00 88.62 95 THR A N 1
ATOM 689 C CA . THR A 1 95 ? 2.648 -10.926 10.517 1.00 88.62 95 THR A CA 1
ATOM 690 C C . THR A 1 95 ? 3.337 -11.239 11.835 1.00 88.62 95 THR A C 1
ATOM 692 O O . THR A 1 95 ? 3.251 -12.348 12.358 1.00 88.62 95 THR A O 1
ATOM 695 N N . ARG A 1 96 ? 4.037 -10.261 12.409 1.00 87.44 96 ARG A N 1
ATOM 696 C CA . ARG A 1 96 ? 4.550 -10.365 13.780 1.00 87.44 96 ARG A CA 1
ATOM 697 C C . ARG A 1 96 ? 3.935 -9.274 14.626 1.00 87.44 96 ARG A C 1
ATOM 699 O O . ARG A 1 96 ? 4.111 -8.089 14.346 1.00 87.44 96 ARG A O 1
ATOM 706 N N . VAL A 1 97 ? 3.259 -9.679 15.690 1.00 84.00 97 VAL A N 1
ATOM 707 C CA . VAL A 1 97 ? 2.659 -8.747 16.636 1.00 84.00 97 VAL A CA 1
ATOM 708 C C . VAL A 1 97 ? 3.657 -8.474 17.746 1.00 84.00 97 VAL A C 1
ATOM 710 O O . VAL A 1 97 ? 4.125 -9.384 18.430 1.00 84.00 97 VAL A O 1
ATOM 713 N N . VAL A 1 98 ? 3.970 -7.199 17.939 1.00 79.94 98 VAL A N 1
ATOM 714 C CA . VAL A 1 98 ? 4.753 -6.707 19.068 1.00 79.94 98 VAL A CA 1
ATOM 715 C C . VAL A 1 98 ? 3.826 -5.842 19.910 1.00 79.94 98 VAL A C 1
ATOM 717 O O . VAL A 1 98 ? 3.459 -4.727 19.522 1.00 79.94 98 VAL A O 1
ATOM 720 N N . GLN A 1 99 ? 3.401 -6.366 21.060 1.00 68.81 99 GLN A N 1
ATOM 721 C CA . GLN A 1 99 ? 2.497 -5.637 21.941 1.00 68.81 99 GLN A CA 1
ATOM 722 C C . GLN A 1 99 ? 3.166 -4.360 22.465 1.00 68.81 99 GLN A C 1
ATOM 724 O O . GLN A 1 99 ? 4.286 -4.388 22.975 1.00 68.81 99 GLN A O 1
ATOM 729 N N . ARG A 1 100 ? 2.459 -3.229 22.357 1.00 65.44 100 ARG A N 1
ATOM 730 C CA . ARG A 1 100 ? 2.839 -1.952 22.973 1.00 65.44 100 ARG A CA 1
ATOM 731 C C . ARG A 1 100 ? 1.795 -1.561 24.030 1.00 65.44 100 ARG A C 1
ATOM 733 O O . ARG A 1 100 ? 0.767 -2.221 24.177 1.00 65.44 100 ARG A O 1
ATOM 740 N N . ARG A 1 101 ? 2.096 -0.540 24.845 1.00 63.75 101 ARG A N 1
ATOM 741 C CA . ARG A 1 101 ? 1.194 -0.060 25.914 1.00 63.75 101 ARG A CA 1
ATOM 742 C C . ARG A 1 101 ? -0.189 0.288 25.335 1.00 63.75 101 ARG A C 1
ATOM 744 O O . ARG A 1 101 ? -0.271 0.808 24.226 1.00 63.75 101 ARG A O 1
ATOM 751 N N . GLY A 1 102 ? -1.255 0.001 26.085 1.00 63.16 102 GLY A N 1
ATOM 752 C CA . GLY A 1 102 ? -2.619 0.391 25.711 1.00 63.16 102 GLY A CA 1
ATOM 753 C C . GLY A 1 102 ? -2.799 1.911 25.729 1.00 63.16 102 GLY A C 1
ATOM 754 O O . GLY A 1 102 ? -2.206 2.591 26.566 1.00 63.16 102 GLY A O 1
ATOM 755 N N . LEU A 1 103 ? -3.601 2.426 24.801 1.00 61.00 103 LEU A N 1
ATOM 756 C CA . LEU A 1 103 ? -4.052 3.812 24.764 1.00 61.00 103 LEU A CA 1
ATOM 757 C C . LEU A 1 103 ? -5.308 3.929 25.640 1.00 61.00 103 LEU A C 1
ATOM 759 O O . LEU A 1 103 ? -6.291 3.229 25.397 1.00 61.00 103 LEU A O 1
ATOM 763 N N . ARG A 1 104 ? -5.279 4.790 26.659 1.00 59.66 104 ARG A N 1
ATOM 764 C CA . ARG A 1 104 ? -6.487 5.194 27.391 1.00 59.66 104 ARG A CA 1
ATOM 765 C C . ARG A 1 104 ? -7.028 6.456 26.733 1.00 59.66 104 ARG A C 1
ATOM 767 O O . ARG A 1 104 ? -6.276 7.412 26.582 1.00 59.66 104 ARG A O 1
ATOM 774 N N . LEU A 1 105 ? -8.283 6.422 26.292 1.00 58.66 105 LEU A N 1
ATOM 775 C CA . LEU A 1 105 ? -8.958 7.601 25.740 1.00 58.66 105 LEU A CA 1
ATOM 776 C C . LEU A 1 105 ? -9.598 8.444 26.857 1.00 58.66 105 LEU A C 1
ATOM 778 O O . LEU A 1 105 ? -9.566 9.664 26.775 1.00 58.66 105 LEU A O 1
ATOM 782 N N . THR A 1 106 ? -10.098 7.790 27.910 1.00 56.59 106 THR A N 1
ATOM 783 C CA . THR A 1 106 ? -10.655 8.361 29.150 1.00 56.59 106 THR A CA 1
ATOM 784 C C . THR A 1 106 ? -10.496 7.342 30.289 1.00 56.59 106 THR A C 1
ATOM 786 O O . THR A 1 106 ? -10.305 6.152 30.016 1.00 56.59 106 THR A O 1
ATOM 789 N N . ASP A 1 107 ? -10.541 7.780 31.551 1.00 59.88 107 ASP A N 1
ATOM 790 C CA . ASP A 1 107 ? -10.313 6.898 32.711 1.00 59.88 107 ASP A CA 1
ATOM 791 C C . ASP A 1 107 ? -11.419 5.848 32.928 1.00 59.88 107 ASP A C 1
ATOM 793 O O . ASP A 1 107 ? -11.136 4.774 33.459 1.00 59.88 107 ASP A O 1
ATOM 797 N N . ASP A 1 108 ? -12.629 6.099 32.420 1.00 66.56 108 ASP A N 1
ATOM 798 C CA . ASP A 1 108 ? -13.794 5.217 32.587 1.00 66.56 108 ASP A CA 1
ATOM 799 C C . ASP A 1 108 ? -13.937 4.136 31.498 1.00 66.56 108 ASP A C 1
ATOM 801 O O . ASP A 1 108 ? -14.833 3.294 31.564 1.00 66.56 108 ASP A O 1
ATOM 805 N N . LEU A 1 109 ? -13.069 4.128 30.478 1.00 63.59 109 LEU A N 1
ATOM 806 C CA . LEU A 1 109 ? -13.129 3.160 29.379 1.00 63.59 109 LEU A CA 1
ATOM 807 C C . LEU A 1 109 ? -11.995 2.134 29.443 1.00 63.59 109 LEU A C 1
ATOM 809 O O . LEU A 1 109 ? -10.848 2.432 29.786 1.00 63.59 109 LEU A O 1
ATOM 813 N N . ALA A 1 110 ? -12.302 0.902 29.028 1.00 64.69 110 ALA A N 1
ATOM 814 C CA . ALA A 1 110 ? -11.289 -0.133 28.866 1.00 64.69 110 ALA A CA 1
ATOM 815 C C . ALA A 1 110 ? -10.188 0.343 27.888 1.00 64.69 110 ALA A C 1
ATOM 817 O O . ALA A 1 110 ? -10.498 0.887 26.824 1.00 64.69 110 ALA A O 1
ATOM 818 N N . PRO A 1 111 ? -8.894 0.138 28.204 1.00 69.38 111 PRO A N 1
ATOM 819 C CA . PRO A 1 111 ? -7.805 0.630 27.371 1.00 69.38 111 PRO A CA 1
ATOM 820 C C . PRO A 1 111 ? -7.816 -0.029 25.990 1.00 69.38 111 PRO A C 1
ATOM 822 O O . PRO A 1 111 ? -7.830 -1.258 25.862 1.00 69.38 111 PRO A O 1
ATOM 825 N N . ILE A 1 112 ? -7.705 0.791 24.947 1.00 73.88 112 ILE A N 1
ATOM 826 C CA . ILE A 1 112 ? -7.575 0.323 23.571 1.00 73.88 112 ILE A CA 1
ATOM 827 C C . ILE A 1 112 ? -6.166 -0.224 23.380 1.00 73.88 112 ILE A C 1
ATOM 829 O O . ILE A 1 112 ? -5.162 0.471 23.557 1.00 73.88 112 ILE A O 1
ATOM 833 N N . ARG A 1 113 ? -6.064 -1.497 23.000 1.00 75.50 113 ARG A N 1
ATOM 834 C CA . ARG A 1 113 ? -4.763 -2.127 22.766 1.00 75.50 113 ARG A CA 1
ATOM 835 C C . ARG A 1 113 ? -4.146 -1.589 21.475 1.00 75.50 113 ARG A C 1
ATOM 837 O O . ARG A 1 113 ? -4.766 -1.655 20.416 1.00 75.50 113 ARG A O 1
ATOM 844 N N . LYS A 1 114 ? -2.919 -1.079 21.590 1.00 81.88 114 LYS A N 1
ATOM 845 C CA . LYS A 1 114 ? -2.074 -0.618 20.486 1.00 81.88 114 LYS A CA 1
ATOM 846 C C . LYS A 1 114 ? -0.950 -1.626 20.272 1.00 81.88 114 LYS A C 1
ATOM 848 O O . LYS A 1 114 ? -0.262 -2.019 21.216 1.00 81.88 114 LYS A O 1
ATOM 853 N N . PHE A 1 115 ? -0.732 -2.012 19.026 1.00 82.88 115 PHE A N 1
ATOM 854 C CA . PHE A 1 115 ? 0.268 -2.995 18.636 1.00 82.88 115 PHE A CA 1
ATOM 855 C C . PHE A 1 115 ? 1.193 -2.394 17.584 1.00 82.88 115 PHE A C 1
ATOM 857 O O . PHE A 1 115 ? 0.754 -1.655 16.707 1.00 82.88 115 PHE A O 1
ATOM 864 N N . ALA A 1 116 ? 2.479 -2.718 17.665 1.00 87.31 116 ALA A N 1
ATOM 865 C CA . ALA A 1 116 ? 3.341 -2.621 16.499 1.00 87.31 116 ALA A CA 1
ATOM 866 C C . ALA A 1 116 ? 3.178 -3.924 15.715 1.00 87.31 116 ALA A C 1
ATOM 868 O O . ALA A 1 116 ? 3.449 -5.002 16.242 1.00 87.31 116 ALA A O 1
ATOM 869 N N . LEU A 1 117 ? 2.697 -3.821 14.485 1.00 89.12 117 LEU A N 1
ATOM 870 C CA . LEU A 1 117 ? 2.473 -4.951 13.601 1.00 89.12 117 LEU A CA 1
ATOM 871 C C . LEU A 1 117 ? 3.552 -4.927 12.521 1.00 89.12 117 LEU A C 1
ATOM 873 O O . LEU A 1 117 ? 3.626 -3.986 11.734 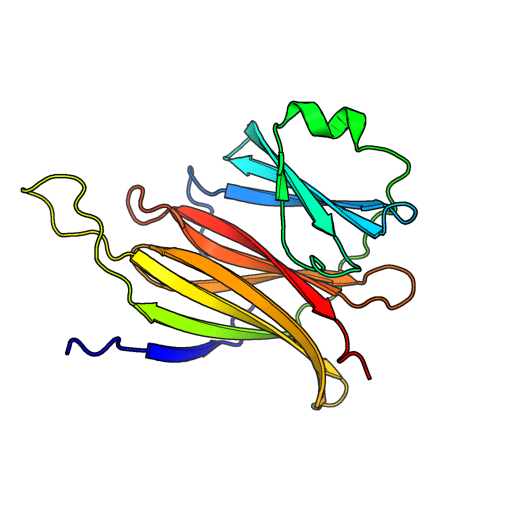1.00 89.12 117 LEU A O 1
ATOM 877 N N . ALA A 1 118 ? 4.419 -5.936 12.518 1.00 91.19 118 ALA A N 1
ATOM 878 C CA . ALA A 1 118 ? 5.362 -6.140 11.431 1.00 91.19 118 ALA A CA 1
ATOM 879 C C . ALA A 1 118 ? 4.656 -6.917 10.327 1.00 91.19 118 ALA A C 1
ATOM 881 O O . ALA A 1 118 ? 4.250 -8.056 10.551 1.00 91.19 118 ALA A O 1
ATOM 882 N N . LEU A 1 119 ? 4.532 -6.308 9.159 1.00 93.31 119 LEU A N 1
ATOM 883 C CA . LEU A 1 119 ? 4.052 -6.927 7.934 1.00 93.31 119 LEU A CA 1
ATOM 884 C C . LEU A 1 119 ? 5.276 -7.390 7.149 1.00 93.31 119 LEU A C 1
ATOM 886 O O . LEU A 1 119 ? 6.186 -6.599 6.910 1.00 93.31 119 LEU A O 1
ATOM 890 N N . GLY A 1 120 ? 5.336 -8.664 6.788 1.00 94.00 120 GLY A N 1
ATOM 891 C CA . GLY A 1 120 ? 6.358 -9.207 5.902 1.00 94.00 120 GLY A CA 1
ATOM 892 C C . GLY A 1 120 ? 5.692 -9.876 4.716 1.00 94.00 120 GLY A C 1
ATOM 893 O O . GLY A 1 120 ? 4.852 -10.745 4.916 1.00 94.00 120 GLY A O 1
ATOM 894 N N . VAL A 1 121 ? 6.066 -9.501 3.501 1.00 95.19 121 VAL A N 1
ATOM 895 C CA . VAL A 1 121 ? 5.546 -10.121 2.279 1.00 95.19 121 VAL A CA 1
ATOM 896 C C . VAL A 1 121 ? 6.692 -10.813 1.564 1.00 95.19 121 VAL A C 1
ATOM 898 O O . VAL A 1 121 ? 7.754 -10.220 1.390 1.00 95.19 121 VAL A O 1
ATOM 901 N N . ARG A 1 122 ? 6.495 -12.069 1.170 1.00 94.75 122 ARG A N 1
ATOM 902 C CA . ARG A 1 122 ? 7.457 -12.846 0.381 1.00 94.75 122 ARG A CA 1
ATOM 903 C C . ARG A 1 122 ? 6.845 -13.216 -0.955 1.00 94.75 122 ARG A C 1
ATOM 905 O O . ARG A 1 122 ? 5.677 -13.586 -0.994 1.00 94.75 122 ARG A O 1
ATOM 912 N N . ARG A 1 123 ? 7.637 -13.154 -2.022 1.00 93.25 123 ARG A N 1
ATOM 913 C CA . ARG A 1 123 ? 7.281 -13.702 -3.332 1.00 93.25 123 ARG A CA 1
ATOM 914 C C . ARG A 1 123 ? 7.973 -15.040 -3.524 1.00 93.25 123 ARG A C 1
ATOM 916 O O . ARG A 1 123 ? 9.178 -15.147 -3.303 1.00 93.25 123 ARG A O 1
ATOM 923 N N . HIS A 1 124 ? 7.214 -16.027 -3.974 1.00 91.38 124 HIS A N 1
ATOM 924 C CA . HIS A 1 124 ? 7.657 -17.386 -4.230 1.00 91.38 124 HIS A CA 1
ATOM 925 C C . HIS A 1 124 ? 7.612 -17.709 -5.723 1.00 91.38 124 HIS A C 1
ATOM 927 O O . HIS A 1 124 ? 6.670 -17.342 -6.426 1.00 91.38 124 HIS A O 1
ATOM 933 N N . LEU A 1 125 ? 8.621 -18.438 -6.194 1.00 88.75 125 LEU A N 1
ATOM 934 C CA . LEU A 1 125 ? 8.669 -19.037 -7.525 1.00 88.75 125 LEU A CA 1
ATOM 935 C C . LEU A 1 125 ? 9.183 -20.471 -7.386 1.00 88.75 125 LEU A C 1
ATOM 937 O O . LEU A 1 125 ? 10.225 -20.698 -6.776 1.00 88.75 125 LEU A O 1
ATOM 941 N N . GLY A 1 126 ? 8.431 -21.450 -7.898 1.00 87.31 126 GLY A N 1
ATOM 942 C CA . GLY A 1 126 ? 8.795 -22.867 -7.764 1.00 87.31 126 GLY A CA 1
ATOM 943 C C . GLY A 1 126 ? 8.927 -23.343 -6.308 1.00 87.31 126 GLY A C 1
ATOM 944 O O . GLY A 1 126 ? 9.748 -24.205 -6.023 1.00 87.31 126 GLY A O 1
ATOM 945 N N . GLY A 1 127 ? 8.171 -22.747 -5.377 1.00 85.38 127 GLY A N 1
ATOM 946 C CA . GLY A 1 127 ? 8.230 -23.066 -3.943 1.00 85.38 127 GLY A CA 1
ATOM 947 C C . GLY A 1 127 ? 9.388 -22.419 -3.173 1.00 85.38 127 GLY A C 1
ATOM 948 O O . GLY A 1 127 ? 9.499 -22.632 -1.968 1.00 85.38 127 GLY A O 1
ATOM 949 N N . MET A 1 128 ? 10.232 -21.617 -3.830 1.00 89.00 128 MET A N 1
ATOM 950 C CA . MET A 1 128 ? 11.330 -20.888 -3.190 1.00 89.00 128 MET A CA 1
ATOM 951 C C . MET A 1 128 ? 11.018 -19.397 -3.091 1.00 89.00 128 MET A C 1
ATOM 953 O O . MET A 1 128 ? 10.564 -18.790 -4.062 1.00 89.00 128 MET A O 1
ATOM 957 N N . ALA A 1 129 ? 11.314 -18.789 -1.939 1.00 90.75 129 ALA A N 1
ATOM 958 C CA . ALA A 1 129 ? 11.202 -17.346 -1.762 1.00 90.75 129 ALA A CA 1
ATOM 959 C C . ALA A 1 129 ? 12.306 -16.631 -2.560 1.00 90.75 129 ALA A C 1
ATOM 961 O O . ALA A 1 129 ? 13.488 -16.810 -2.276 1.00 90.75 129 ALA A O 1
ATOM 962 N N . ILE A 1 130 ? 11.914 -15.811 -3.536 1.00 92.19 130 ILE A N 1
ATOM 963 C CA . ILE A 1 130 ? 12.825 -15.091 -4.444 1.00 92.19 130 ILE A CA 1
ATOM 964 C C . ILE A 1 130 ? 12.940 -13.596 -4.133 1.00 92.19 130 ILE A C 1
ATOM 966 O O . ILE A 1 130 ? 13.891 -12.942 -4.552 1.00 92.19 130 ILE A O 1
ATOM 970 N N . ALA A 1 131 ? 11.975 -13.042 -3.402 1.00 93.69 131 ALA A N 1
ATOM 971 C CA . ALA A 1 131 ? 11.958 -11.641 -3.006 1.00 93.69 131 ALA A CA 1
ATOM 972 C C . ALA A 1 131 ? 11.189 -11.476 -1.694 1.00 93.69 131 ALA A C 1
ATOM 974 O O . ALA A 1 131 ? 10.304 -12.276 -1.368 1.00 93.69 131 ALA A O 1
ATOM 975 N N . ALA A 1 132 ? 11.524 -10.440 -0.933 1.00 94.56 132 ALA A N 1
ATOM 976 C CA . ALA A 1 132 ? 10.870 -10.148 0.330 1.00 94.56 132 ALA A CA 1
ATOM 977 C C . ALA A 1 132 ? 10.786 -8.643 0.586 1.00 94.56 132 ALA A C 1
ATOM 979 O O . ALA A 1 132 ? 11.606 -7.856 0.125 1.00 94.56 132 ALA A O 1
ATOM 980 N N . GLY A 1 133 ? 9.781 -8.257 1.360 1.00 94.00 133 GLY A N 1
ATOM 981 C CA . GLY A 1 133 ? 9.540 -6.892 1.793 1.00 94.00 133 GLY A CA 1
ATOM 982 C C . GLY A 1 133 ? 9.029 -6.868 3.220 1.00 94.00 133 GLY A C 1
ATOM 983 O O . GLY A 1 133 ? 8.403 -7.829 3.677 1.00 94.00 133 GLY A O 1
ATOM 984 N N . ARG A 1 134 ? 9.301 -5.784 3.951 1.00 93.94 134 ARG A N 1
ATOM 985 C CA . ARG A 1 134 ? 8.806 -5.613 5.321 1.00 93.94 134 ARG A CA 1
ATOM 986 C C . ARG A 1 134 ? 8.365 -4.184 5.577 1.00 93.94 134 ARG A C 1
ATOM 988 O O . ARG A 1 134 ? 9.014 -3.246 5.135 1.00 93.94 134 ARG A O 1
ATOM 995 N N . GLN A 1 135 ? 7.313 -4.037 6.370 1.00 92.94 135 GLN A N 1
ATOM 996 C CA . GLN A 1 135 ? 6.842 -2.749 6.855 1.00 92.94 135 GLN A CA 1
ATOM 997 C C . GLN A 1 135 ? 6.383 -2.863 8.308 1.00 92.94 135 GLN A C 1
ATOM 999 O O . GLN A 1 135 ? 5.776 -3.854 8.711 1.00 92.94 135 GLN A O 1
ATOM 1004 N N . MET A 1 136 ? 6.666 -1.838 9.106 1.00 91.56 136 MET A N 1
ATOM 1005 C CA . MET A 1 136 ? 6.129 -1.713 10.458 1.00 91.56 136 MET A CA 1
ATOM 1006 C C . MET A 1 136 ? 4.947 -0.752 10.448 1.00 91.56 136 MET A C 1
ATOM 1008 O O . MET A 1 136 ? 5.089 0.393 10.027 1.00 91.56 136 MET A O 1
ATOM 1012 N N . VAL A 1 137 ? 3.805 -1.199 10.964 1.00 91.00 137 VAL A N 1
ATOM 1013 C CA . VAL A 1 137 ? 2.604 -0.371 11.111 1.00 91.00 137 VAL A CA 1
ATOM 1014 C C . VAL A 1 137 ? 2.092 -0.386 12.546 1.00 91.00 137 VAL A C 1
ATOM 1016 O O . VAL A 1 137 ? 2.493 -1.207 13.377 1.00 91.00 137 VAL A O 1
ATOM 1019 N N . VAL A 1 138 ? 1.203 0.553 12.854 1.00 88.81 138 VAL A N 1
ATOM 1020 C CA . VAL A 1 138 ? 0.504 0.604 14.137 1.00 88.81 138 VAL A CA 1
ATOM 1021 C C . VAL A 1 138 ? -0.885 0.017 13.951 1.00 88.81 138 VAL A C 1
ATOM 1023 O O . VAL A 1 138 ? -1.707 0.613 13.269 1.00 88.81 138 VAL A O 1
ATOM 1026 N N . ALA A 1 139 ? -1.155 -1.113 14.596 1.00 86.50 139 ALA A N 1
ATOM 1027 C CA . ALA A 1 139 ? -2.468 -1.747 14.584 1.00 86.50 139 ALA A CA 1
ATOM 1028 C C . ALA A 1 139 ? -3.193 -1.565 15.926 1.00 86.50 139 ALA A C 1
ATOM 1030 O O . ALA A 1 139 ? -2.562 -1.408 16.978 1.00 86.50 139 ALA A O 1
ATOM 1031 N N . TYR A 1 140 ? -4.521 -1.625 15.898 1.00 81.94 140 TYR A N 1
ATOM 1032 C CA . TYR A 1 140 ? -5.382 -1.455 17.070 1.00 81.94 140 TYR A CA 1
ATOM 1033 C C . TYR A 1 140 ? -6.363 -2.614 17.217 1.00 81.94 140 TYR A C 1
ATOM 1035 O O . TYR A 1 140 ? -6.655 -3.300 16.244 1.00 81.94 140 TYR A O 1
ATOM 1043 N N . LEU A 1 141 ? -6.891 -2.795 18.434 1.00 73.44 141 LEU A N 1
ATOM 1044 C CA . LEU A 1 141 ? -7.965 -3.735 18.797 1.00 73.44 141 LEU A CA 1
ATOM 1045 C C . LEU A 1 141 ? -7.612 -5.217 18.575 1.00 73.44 141 LEU A C 1
ATOM 1047 O O . LEU A 1 141 ? -7.422 -5.942 19.553 1.00 73.44 141 LEU A O 1
ATOM 1051 N N . ARG A 1 142 ? -7.489 -5.657 17.317 1.00 69.38 142 ARG A N 1
ATOM 1052 C CA . ARG A 1 142 ? -7.090 -7.007 16.904 1.00 69.38 142 ARG A CA 1
ATOM 1053 C C . ARG A 1 142 ? -6.072 -6.923 15.756 1.00 69.38 142 ARG A C 1
ATOM 1055 O O . ARG A 1 142 ? -6.402 -6.397 14.695 1.00 69.38 142 ARG A O 1
ATOM 1062 N N . PRO A 1 143 ? -4.844 -7.441 15.929 1.00 71.81 143 PRO A N 1
ATOM 1063 C CA . PRO A 1 143 ? -3.842 -7.436 14.872 1.00 71.81 143 PRO A CA 1
ATOM 1064 C C . PRO A 1 143 ? -4.193 -8.494 13.819 1.00 71.81 143 PRO A C 1
ATOM 1066 O O . PRO A 1 143 ? -3.832 -9.660 13.948 1.00 71.81 143 PRO A O 1
ATOM 1069 N N . ARG A 1 144 ? -4.920 -8.072 12.787 1.00 78.69 144 ARG A N 1
ATOM 1070 C CA . ARG A 1 144 ? -5.178 -8.832 11.561 1.00 78.69 144 ARG A CA 1
ATOM 1071 C C . ARG A 1 144 ? -4.566 -8.092 10.379 1.00 78.69 144 ARG A C 1
ATOM 1073 O O . ARG A 1 144 ? -4.499 -6.861 10.413 1.00 78.69 144 ARG A O 1
ATOM 1080 N N . ALA A 1 145 ? -4.149 -8.831 9.360 1.00 88.38 145 ALA A N 1
ATOM 1081 C CA . ALA A 1 145 ? -3.766 -8.253 8.086 1.00 88.38 145 ALA A CA 1
ATOM 1082 C C . ALA A 1 145 ? -4.086 -9.210 6.936 1.00 88.38 145 ALA A C 1
ATOM 1084 O O . ALA A 1 145 ? -3.987 -10.424 7.102 1.00 88.38 145 ALA A O 1
ATOM 1085 N N . THR A 1 146 ? -4.443 -8.659 5.783 1.00 90.19 146 THR A N 1
ATOM 1086 C CA . THR A 1 146 ? -4.778 -9.406 4.568 1.00 90.19 146 THR A CA 1
ATOM 1087 C C . THR A 1 146 ? -4.037 -8.812 3.377 1.00 90.19 146 THR A C 1
ATOM 1089 O O . THR A 1 146 ? -3.884 -7.594 3.260 1.00 90.19 146 THR A O 1
ATOM 1092 N N . LEU A 1 147 ? -3.538 -9.669 2.485 1.00 92.19 147 LEU A N 1
ATOM 1093 C CA . LEU A 1 147 ? -2.937 -9.217 1.233 1.00 92.19 147 LEU A CA 1
ATOM 1094 C C . LEU A 1 147 ? -4.065 -8.859 0.257 1.00 92.19 147 LEU A C 1
ATOM 1096 O O . LEU A 1 147 ? -4.831 -9.739 -0.139 1.00 92.19 147 LEU A O 1
ATOM 1100 N N . ARG A 1 148 ? -4.175 -7.576 -0.105 1.00 91.75 148 ARG A N 1
ATOM 1101 C CA . ARG A 1 148 ? -5.269 -7.051 -0.933 1.00 91.75 148 ARG A CA 1
ATOM 1102 C C . ARG A 1 148 ? -4.939 -7.094 -2.418 1.00 91.75 148 ARG A C 1
ATOM 1104 O O . ARG A 1 148 ? -5.735 -7.592 -3.206 1.00 91.75 148 ARG A O 1
ATOM 1111 N N . GLN A 1 149 ? -3.793 -6.541 -2.805 1.00 93.31 149 GLN A N 1
ATOM 1112 C CA . GLN A 1 149 ? -3.425 -6.396 -4.213 1.00 93.31 149 GLN A CA 1
ATOM 1113 C C . GLN A 1 149 ? -1.909 -6.339 -4.385 1.00 93.31 149 GLN A C 1
ATOM 1115 O O . GLN A 1 149 ? -1.192 -5.887 -3.492 1.00 93.31 149 GLN A O 1
ATOM 1120 N N . THR A 1 150 ? -1.433 -6.793 -5.541 1.00 95.56 150 THR A N 1
ATOM 1121 C CA . THR A 1 150 ? -0.013 -6.846 -5.896 1.00 95.56 150 THR A CA 1
ATOM 1122 C C . THR A 1 150 ? 0.218 -6.308 -7.305 1.00 95.56 150 THR A C 1
ATOM 1124 O O . THR A 1 150 ? -0.624 -6.503 -8.181 1.00 95.56 150 THR A O 1
ATOM 1127 N N . TRP A 1 151 ? 1.363 -5.663 -7.533 1.00 96.12 151 TRP A N 1
ATOM 1128 C CA . TRP A 1 151 ? 1.796 -5.152 -8.838 1.00 96.12 151 TRP A CA 1
ATOM 1129 C C . TRP A 1 151 ? 3.257 -5.494 -9.097 1.00 96.12 151 TRP A C 1
ATOM 1131 O O . TRP A 1 151 ? 4.069 -5.403 -8.180 1.00 96.12 151 TRP A O 1
ATOM 1141 N N . ALA A 1 152 ? 3.601 -5.786 -10.349 1.00 93.50 152 ALA A N 1
ATOM 1142 C CA . ALA A 1 152 ? 4.995 -5.871 -10.770 1.00 93.50 152 ALA A CA 1
ATOM 1143 C C . ALA A 1 152 ? 5.563 -4.469 -11.027 1.00 93.50 152 ALA A C 1
ATOM 1145 O O . ALA A 1 152 ? 4.905 -3.637 -11.658 1.00 93.50 152 ALA A O 1
ATOM 1146 N N . LEU A 1 153 ? 6.791 -4.213 -10.573 1.00 92.38 153 LEU A N 1
ATOM 1147 C CA . LEU A 1 153 ? 7.503 -2.978 -10.890 1.00 92.38 153 LEU A CA 1
ATOM 1148 C C . LEU A 1 153 ? 8.214 -3.075 -12.250 1.00 92.38 153 LEU A C 1
ATOM 1150 O O . LEU A 1 153 ? 8.716 -4.147 -12.610 1.00 92.38 153 LEU A O 1
ATOM 1154 N N . PRO A 1 154 ? 8.312 -1.964 -13.006 1.00 89.62 154 PRO A N 1
ATOM 1155 C CA . PRO A 1 154 ? 8.994 -1.953 -14.294 1.00 89.62 154 PRO A CA 1
ATOM 1156 C C . PRO A 1 154 ? 10.459 -2.389 -14.191 1.00 89.62 154 PRO A C 1
ATOM 1158 O O . PRO A 1 154 ? 11.137 -2.139 -13.193 1.00 89.62 154 PRO A O 1
ATOM 1161 N N . GLY A 1 155 ? 10.954 -3.039 -15.247 1.00 84.31 155 GLY A N 1
ATOM 1162 C CA . GLY A 1 155 ? 12.356 -3.459 -15.344 1.00 84.31 155 GLY A CA 1
ATOM 1163 C C . GLY A 1 155 ? 12.769 -4.559 -14.361 1.00 84.31 155 GLY A C 1
ATOM 1164 O O . GLY A 1 155 ? 13.959 -4.725 -14.118 1.00 84.31 155 GLY A O 1
ATOM 1165 N N . GLY A 1 156 ? 11.815 -5.288 -13.767 1.00 82.06 156 GLY A N 1
ATOM 1166 C CA . GLY A 1 156 ? 12.117 -6.378 -12.833 1.00 82.06 156 GLY A CA 1
ATOM 1167 C C . GLY A 1 156 ? 12.634 -5.905 -11.472 1.00 82.06 156 GLY A C 1
ATOM 1168 O O . GLY A 1 156 ? 13.255 -6.681 -10.753 1.00 82.06 156 GLY A O 1
ATOM 1169 N N . ALA A 1 157 ? 12.367 -4.648 -11.097 1.00 84.12 157 ALA A N 1
ATOM 1170 C CA . ALA A 1 157 ? 12.827 -4.051 -9.839 1.00 84.12 157 ALA A CA 1
ATOM 1171 C C . ALA A 1 157 ? 12.179 -4.650 -8.570 1.00 84.12 157 ALA A C 1
ATOM 1173 O O . ALA A 1 157 ? 12.501 -4.232 -7.460 1.00 84.12 157 ALA A O 1
ATOM 1174 N N . GLY A 1 158 ? 11.265 -5.608 -8.727 1.00 91.25 158 GLY A N 1
ATOM 1175 C CA . GLY A 1 158 ? 10.502 -6.238 -7.656 1.00 91.25 158 GLY A CA 1
ATOM 1176 C C . GLY A 1 158 ? 9.005 -6.045 -7.852 1.00 91.25 158 GLY A C 1
ATOM 1177 O O . GLY A 1 158 ? 8.526 -5.853 -8.971 1.00 91.25 158 GLY A O 1
ATOM 1178 N N . ASP A 1 159 ? 8.271 -6.077 -6.749 1.00 95.12 159 ASP A N 1
ATOM 1179 C CA . ASP A 1 159 ? 6.821 -5.947 -6.711 1.00 95.12 159 ASP A CA 1
ATOM 1180 C C . ASP A 1 159 ? 6.390 -4.978 -5.609 1.00 95.12 159 ASP A C 1
ATOM 1182 O O . ASP A 1 159 ? 7.105 -4.728 -4.637 1.00 95.12 159 ASP A O 1
ATOM 1186 N N . LEU A 1 160 ? 5.176 -4.459 -5.736 1.00 96.50 160 LEU A N 1
ATOM 1187 C CA . LEU A 1 160 ? 4.477 -3.740 -4.681 1.00 96.50 160 LEU A CA 1
ATOM 1188 C C . LEU A 1 160 ? 3.333 -4.607 -4.165 1.00 96.50 160 LEU A C 1
ATOM 1190 O O . LEU A 1 160 ? 2.516 -5.074 -4.954 1.00 96.50 160 LEU A O 1
ATOM 1194 N N . ALA A 1 161 ? 3.231 -4.762 -2.849 1.00 96.25 161 ALA A N 1
ATOM 1195 C CA . ALA A 1 161 ? 2.111 -5.418 -2.188 1.00 96.25 161 ALA A CA 1
ATOM 1196 C C . ALA A 1 161 ? 1.344 -4.425 -1.309 1.00 96.25 161 ALA A C 1
ATOM 1198 O O . ALA A 1 161 ? 1.939 -3.728 -0.489 1.00 96.25 161 ALA A O 1
ATOM 1199 N N . ILE A 1 162 ? 0.021 -4.388 -1.448 1.00 95.94 162 ILE A N 1
ATOM 1200 C CA . ILE A 1 162 ? -0.870 -3.630 -0.570 1.00 95.94 162 ILE A CA 1
ATOM 1201 C C . ILE A 1 162 ? -1.501 -4.585 0.434 1.00 95.94 162 ILE A C 1
ATOM 1203 O O . ILE A 1 162 ? -2.170 -5.553 0.066 1.00 95.94 162 ILE A O 1
ATOM 1207 N N . VAL A 1 163 ? -1.278 -4.294 1.710 1.00 94.19 163 VAL A N 1
ATOM 1208 C CA . VAL A 1 163 ? -1.744 -5.087 2.843 1.00 94.19 163 VAL A CA 1
ATOM 1209 C C . VAL A 1 163 ? -2.748 -4.265 3.637 1.00 94.19 163 VAL A C 1
ATOM 1211 O O . VAL A 1 163 ? -2.422 -3.183 4.121 1.00 94.19 163 VAL A O 1
ATOM 1214 N N . THR A 1 164 ? -3.959 -4.782 3.795 1.00 92.38 164 THR A N 1
ATOM 1215 C CA . THR A 1 164 ? -4.994 -4.170 4.630 1.00 92.38 164 THR A CA 1
ATOM 1216 C C . THR A 1 164 ? -4.844 -4.670 6.064 1.00 92.38 164 THR A C 1
ATOM 1218 O O . THR A 1 164 ? -4.598 -5.852 6.282 1.00 92.38 164 THR A O 1
ATOM 1221 N N . TYR A 1 165 ? -4.966 -3.789 7.056 1.00 89.56 165 TYR A N 1
ATOM 1222 C CA . TYR A 1 165 ? -4.875 -4.121 8.482 1.00 89.56 165 TYR A CA 1
ATOM 1223 C C . TYR A 1 165 ? -5.758 -3.192 9.325 1.00 89.56 165 TYR A C 1
ATOM 1225 O O . TYR A 1 165 ? -6.094 -2.093 8.898 1.00 89.56 165 TYR A O 1
ATOM 1233 N N . CYS A 1 166 ? -6.090 -3.578 10.561 1.00 86.56 166 CYS A N 1
ATOM 1234 C CA . CYS A 1 166 ? -6.865 -2.717 11.467 1.00 86.56 166 CYS A CA 1
ATOM 1235 C C . CYS A 1 166 ? -5.994 -1.576 12.033 1.00 86.56 166 CYS A C 1
ATOM 1237 O O . CYS A 1 166 ? -5.350 -1.725 13.078 1.00 86.56 166 CYS A O 1
ATOM 1239 N N . GLY A 1 167 ? -5.945 -0.443 11.328 1.00 82.06 167 GLY A N 1
ATOM 1240 C CA . GLY A 1 167 ? -5.045 0.679 11.614 1.00 82.06 167 GLY A CA 1
ATOM 1241 C C . GLY A 1 167 ? -5.661 1.854 12.376 1.00 82.06 167 GLY A C 1
ATOM 1242 O O . GLY A 1 167 ? -4.923 2.747 12.789 1.00 82.06 167 GLY A O 1
ATOM 1243 N N . SER A 1 168 ? -6.980 1.873 12.586 1.00 79.75 168 SER A N 1
ATOM 1244 C CA . SER A 1 168 ? -7.677 2.921 13.344 1.00 79.75 168 SER A CA 1
ATOM 1245 C C . SER A 1 168 ? -8.525 2.326 14.472 1.00 79.75 168 SER A C 1
ATOM 1247 O O . SER A 1 168 ? -9.225 1.344 14.234 1.00 79.75 168 SER A O 1
ATOM 1249 N N . PRO A 1 169 ? -8.514 2.901 15.689 1.00 74.12 169 PRO A N 1
ATOM 1250 C CA . PRO A 1 169 ? -9.273 2.386 16.829 1.00 74.12 169 PRO A CA 1
ATOM 1251 C C . PRO A 1 169 ? -10.748 2.836 16.882 1.00 74.12 169 PRO A C 1
ATOM 1253 O O . PRO A 1 169 ? -11.381 2.678 17.922 1.00 74.12 169 PRO A O 1
ATOM 1256 N N . ILE A 1 170 ? -11.295 3.442 15.823 1.00 69.94 170 ILE A N 1
ATOM 1257 C CA . ILE A 1 170 ? -12.665 3.987 15.826 1.00 69.94 170 ILE A CA 1
ATOM 1258 C C . ILE A 1 170 ? -13.698 2.848 15.756 1.00 69.94 170 ILE A C 1
ATOM 1260 O O . ILE A 1 170 ? -13.667 2.036 14.832 1.00 69.94 170 ILE A O 1
ATOM 1264 N N . GLY A 1 171 ? -14.636 2.806 16.711 1.00 66.88 171 GLY A N 1
ATOM 1265 C CA . GLY A 1 171 ? -15.701 1.797 16.767 1.00 66.88 171 GLY A CA 1
ATOM 1266 C C . GLY A 1 171 ? -15.158 0.375 16.952 1.00 66.88 171 GLY A C 1
ATOM 1267 O O . GLY A 1 171 ? -14.427 0.102 17.901 1.00 66.88 171 GLY A O 1
ATOM 1268 N N . LEU A 1 172 ? -15.502 -0.532 16.031 1.00 64.50 172 LEU A N 1
ATOM 1269 C CA . LEU A 1 172 ? -14.955 -1.899 15.975 1.00 64.50 172 LEU A CA 1
ATOM 1270 C C . LEU A 1 172 ? -13.544 -1.971 15.359 1.00 64.50 172 LEU A C 1
ATOM 1272 O O . LEU A 1 172 ? -12.953 -3.050 15.305 1.00 64.50 172 LEU A O 1
ATOM 1276 N N . GLY A 1 173 ? -13.001 -0.829 14.934 1.00 72.62 173 GLY A N 1
ATOM 1277 C CA . GLY A 1 173 ? -11.756 -0.709 14.192 1.00 72.62 173 GLY A CA 1
ATOM 1278 C C . GLY A 1 173 ? -12.021 -0.355 12.736 1.00 72.62 173 GLY A C 1
ATOM 1279 O O . GLY A 1 173 ? -12.930 -0.907 12.118 1.00 72.62 173 GLY A O 1
ATOM 1280 N N . ALA A 1 174 ? -11.227 0.566 12.190 1.00 82.19 174 ALA A N 1
ATOM 1281 C CA . ALA A 1 174 ? -11.256 0.877 10.765 1.00 82.19 174 ALA A CA 1
ATOM 1282 C C . ALA A 1 174 ? -9.970 0.390 10.100 1.00 82.19 174 ALA A C 1
ATOM 1284 O O . ALA A 1 174 ? -8.860 0.605 10.613 1.00 82.19 174 ALA A O 1
ATOM 1285 N N . ASP A 1 175 ? -10.137 -0.279 8.965 1.00 88.81 175 ASP A N 1
ATOM 1286 C CA . ASP A 1 175 ? -9.019 -0.821 8.216 1.00 88.81 175 ASP A CA 1
ATOM 1287 C C . ASP A 1 175 ? -8.217 0.301 7.545 1.00 88.81 175 ASP A C 1
ATOM 1289 O O . ASP A 1 175 ? -8.754 1.338 7.154 1.00 88.81 175 ASP A O 1
ATOM 1293 N N . ARG A 1 176 ? -6.907 0.101 7.432 1.00 91.69 176 ARG A N 1
ATOM 1294 C CA . ARG A 1 176 ? -5.987 0.948 6.678 1.00 91.69 176 ARG A CA 1
ATOM 1295 C C . ARG A 1 176 ? -5.136 0.073 5.774 1.00 91.69 176 ARG A C 1
ATOM 1297 O O . ARG A 1 176 ? -4.857 -1.078 6.108 1.00 91.69 176 ARG A O 1
ATOM 1304 N N . ASP A 1 177 ? -4.692 0.634 4.662 1.00 94.44 177 ASP A N 1
ATOM 1305 C CA . ASP A 1 177 ? -3.749 -0.031 3.771 1.00 94.44 177 ASP A CA 1
ATOM 1306 C C . ASP A 1 177 ? -2.298 0.356 4.096 1.00 94.44 177 ASP A C 1
ATOM 1308 O O . ASP A 1 177 ? -1.995 1.473 4.518 1.00 94.44 177 ASP A O 1
ATOM 1312 N N . ALA A 1 178 ? -1.387 -0.589 3.885 1.00 94.94 178 ALA A N 1
ATOM 1313 C CA . ALA A 1 178 ? 0.054 -0.402 3.947 1.00 94.94 178 ALA A CA 1
ATOM 1314 C C . ALA A 1 178 ? 0.695 -0.907 2.650 1.00 94.94 178 ALA A C 1
ATOM 1316 O O . ALA A 1 178 ? 0.279 -1.933 2.112 1.00 94.94 178 ALA A O 1
ATOM 1317 N N . ALA A 1 179 ? 1.709 -0.196 2.164 1.00 96.44 179 ALA A N 1
ATOM 1318 C CA . ALA A 1 179 ? 2.488 -0.573 0.994 1.00 96.44 179 ALA A CA 1
ATOM 1319 C C . ALA A 1 179 ? 3.806 -1.239 1.394 1.00 96.44 179 ALA A C 1
ATOM 1321 O O . ALA A 1 179 ? 4.670 -0.610 2.002 1.00 96.44 179 ALA A O 1
ATOM 1322 N N . VAL A 1 180 ? 3.985 -2.488 0.975 1.00 96.56 180 VAL A N 1
ATOM 1323 C CA . VAL A 1 180 ? 5.210 -3.260 1.170 1.00 96.56 180 VAL A CA 1
ATOM 1324 C C . VAL A 1 180 ? 5.916 -3.412 -0.174 1.00 96.56 180 VAL A C 1
ATOM 1326 O O . VAL A 1 180 ? 5.401 -4.066 -1.079 1.00 96.56 180 VAL A O 1
ATOM 1329 N N . LEU A 1 181 ? 7.107 -2.824 -0.299 1.00 96.38 181 LEU A N 1
ATOM 1330 C CA . LEU A 1 181 ? 7.998 -3.068 -1.433 1.00 96.38 181 LEU A CA 1
ATOM 1331 C C . LEU A 1 181 ? 8.647 -4.448 -1.276 1.00 96.38 181 LEU A C 1
ATOM 1333 O O . LEU A 1 181 ? 9.335 -4.690 -0.285 1.00 96.38 181 LEU A O 1
ATOM 1337 N N . VAL A 1 182 ? 8.419 -5.343 -2.234 1.00 95.44 182 VAL A N 1
ATOM 1338 C CA . VAL A 1 182 ? 8.931 -6.718 -2.256 1.00 95.44 182 VAL A CA 1
ATOM 1339 C C . VAL A 1 182 ? 10.048 -6.785 -3.287 1.00 95.44 182 VAL A C 1
ATOM 1341 O O . VAL A 1 182 ? 9.792 -6.848 -4.485 1.00 95.44 182 VAL A O 1
ATOM 1344 N N . ALA A 1 183 ? 11.293 -6.751 -2.825 1.00 92.44 183 ALA A N 1
ATOM 1345 C CA . ALA A 1 183 ? 12.464 -6.718 -3.695 1.00 92.44 183 ALA A CA 1
ATOM 1346 C C . ALA A 1 183 ? 13.304 -7.999 -3.537 1.00 92.44 183 ALA A C 1
ATOM 1348 O O . ALA A 1 183 ? 13.272 -8.627 -2.469 1.00 92.44 183 ALA A O 1
ATOM 1349 N N . PRO A 1 184 ? 14.043 -8.419 -4.580 1.00 87.00 184 PRO A N 1
ATOM 1350 C CA . PRO A 1 184 ? 15.070 -9.447 -4.443 1.00 87.00 184 PRO A CA 1
ATOM 1351 C C . PRO A 1 184 ? 16.078 -9.066 -3.354 1.00 87.00 184 PRO A C 1
ATOM 1353 O O . PRO A 1 184 ? 16.292 -7.882 -3.082 1.00 87.00 184 PRO A O 1
ATOM 1356 N N . ALA A 1 185 ? 16.716 -10.059 -2.734 1.00 72.19 185 ALA A N 1
ATOM 1357 C CA . ALA A 1 185 ? 17.849 -9.778 -1.861 1.00 72.19 185 ALA A CA 1
ATOM 1358 C C . ALA A 1 185 ? 18.927 -9.055 -2.685 1.00 72.19 185 ALA A C 1
ATOM 1360 O O . ALA A 1 185 ? 19.337 -9.555 -3.731 1.00 72.19 185 ALA A O 1
ATOM 1361 N N . MET A 1 186 ? 19.350 -7.867 -2.244 1.00 58.69 186 MET A N 1
ATOM 1362 C CA . MET A 1 186 ? 20.518 -7.223 -2.839 1.00 58.69 186 MET A CA 1
ATOM 1363 C C . MET A 1 186 ? 21.726 -8.112 -2.528 1.00 58.69 186 MET A C 1
ATOM 1365 O O . MET A 1 186 ? 21.995 -8.373 -1.354 1.00 58.69 186 MET A O 1
ATOM 1369 N N . HIS A 1 187 ? 22.361 -8.637 -3.575 1.00 41.75 187 HIS A N 1
ATOM 1370 C CA . HIS A 1 187 ? 23.627 -9.362 -3.485 1.00 41.75 187 HIS A CA 1
ATOM 1371 C C . HIS A 1 187 ? 24.786 -8.395 -3.256 1.00 41.75 187 HIS A C 1
ATOM 1373 O O . HIS A 1 187 ? 24.747 -7.291 -3.849 1.00 41.75 187 HIS A O 1
#